Protein AF-A0AAN5D4G8-F1 (afdb_monomer_lite)

Structure (mmCIF, N/CA/C/O backbone):
data_AF-A0AAN5D4G8-F1
#
_entry.id   AF-A0AAN5D4G8-F1
#
loop_
_atom_site.group_PDB
_atom_site.id
_atom_site.type_symbol
_atom_site.label_atom_id
_atom_site.label_alt_id
_atom_site.label_comp_id
_atom_site.label_asym_id
_atom_site.label_entity_id
_atom_site.label_seq_id
_atom_site.pdbx_PDB_ins_code
_atom_site.Cartn_x
_atom_site.Cartn_y
_atom_site.Cartn_z
_atom_site.occupancy
_atom_site.B_iso_or_equiv
_atom_site.auth_seq_id
_atom_site.auth_comp_id
_atom_site.auth_asym_id
_atom_site.auth_atom_id
_atom_site.pdbx_PDB_model_num
ATOM 1 N N . TYR A 1 1 ? 3.614 -22.640 32.506 1.00 45.59 1 TYR A N 1
ATOM 2 C CA . TYR A 1 1 ? 3.043 -21.559 31.675 1.00 45.59 1 TYR A CA 1
ATOM 3 C C . TYR A 1 1 ? 1.514 -21.483 31.727 1.00 45.59 1 TYR A C 1
ATOM 5 O O . TYR A 1 1 ? 1.016 -20.410 32.024 1.00 45.59 1 TYR A O 1
ATOM 13 N N . ALA A 1 2 ? 0.756 -22.580 31.575 1.00 40.00 2 ALA A N 1
ATOM 14 C CA . ALA A 1 2 ? -0.716 -22.554 31.700 1.00 40.00 2 ALA A CA 1
ATOM 15 C C . ALA A 1 2 ? -1.260 -22.271 33.127 1.00 40.00 2 ALA A C 1
ATOM 17 O O . ALA A 1 2 ? -2.366 -21.765 33.279 1.00 40.00 2 ALA A O 1
ATOM 18 N N . PHE A 1 3 ? -0.482 -22.550 34.181 1.00 43.81 3 PHE A N 1
ATOM 19 C CA . PHE A 1 3 ? -0.886 -22.282 35.572 1.00 43.81 3 PHE A CA 1
ATOM 20 C C . PHE A 1 3 ? -0.886 -20.788 35.949 1.00 43.81 3 PHE A C 1
ATOM 22 O O . PHE A 1 3 ? -1.717 -20.376 36.753 1.00 43.81 3 PHE A O 1
ATOM 29 N N . GLN A 1 4 ? -0.004 -19.976 35.351 1.00 45.66 4 GLN A N 1
ATOM 30 C CA . GLN A 1 4 ? 0.135 -18.552 35.685 1.00 45.66 4 GLN A CA 1
ATOM 31 C C . GLN A 1 4 ? -1.021 -17.721 35.106 1.00 45.66 4 GLN A C 1
ATOM 33 O O . GLN A 1 4 ? -1.654 -16.971 35.838 1.00 45.66 4 GLN A O 1
ATOM 38 N N . GLN A 1 5 ? -1.386 -17.955 33.836 1.00 41.50 5 GLN A N 1
ATOM 39 C CA . GLN A 1 5 ? -2.569 -17.333 33.224 1.00 41.50 5 GLN A CA 1
ATOM 40 C C . GLN A 1 5 ? -3.838 -17.626 34.030 1.00 41.50 5 GLN A C 1
ATOM 42 O O . GLN A 1 5 ? -4.635 -16.733 34.291 1.00 41.50 5 GLN A O 1
ATOM 47 N N . ASN A 1 6 ? -4.006 -18.868 34.490 1.00 46.28 6 ASN A N 1
ATOM 48 C CA . ASN A 1 6 ? -5.177 -19.258 35.270 1.00 46.28 6 ASN A CA 1
ATOM 49 C C . ASN A 1 6 ? -5.207 -18.600 36.664 1.00 46.28 6 ASN A C 1
ATOM 51 O O . ASN A 1 6 ? -6.284 -18.376 37.214 1.00 46.28 6 ASN A O 1
ATOM 55 N N . ALA A 1 7 ? -4.044 -18.269 37.235 1.00 51.91 7 ALA A N 1
ATOM 56 C CA . ALA A 1 7 ? -3.940 -17.495 38.469 1.00 51.91 7 ALA A CA 1
ATOM 57 C C . ALA A 1 7 ? -4.276 -16.014 38.243 1.00 51.91 7 ALA A C 1
ATOM 59 O O . ALA A 1 7 ? -4.963 -15.433 39.077 1.00 51.91 7 ALA A O 1
ATOM 60 N N . ASP A 1 8 ? -3.883 -15.430 37.110 1.00 49.22 8 ASP A N 1
ATOM 61 C CA . ASP A 1 8 ? -4.208 -14.043 36.753 1.00 49.22 8 ASP A CA 1
ATOM 62 C C . ASP A 1 8 ? -5.698 -13.865 36.421 1.00 49.22 8 ASP A C 1
ATOM 64 O O . ASP A 1 8 ? -6.323 -12.914 36.893 1.00 49.22 8 ASP A O 1
ATOM 68 N N . PHE A 1 9 ? -6.311 -14.824 35.716 1.00 51.25 9 PHE A N 1
ATOM 69 C CA . PHE A 1 9 ? -7.761 -14.848 35.485 1.00 51.25 9 PHE A CA 1
ATOM 70 C C . PHE A 1 9 ? -8.549 -15.034 36.785 1.00 51.25 9 PHE A C 1
ATOM 72 O O . PHE A 1 9 ? -9.524 -14.323 37.025 1.00 51.25 9 PHE A O 1
ATOM 79 N N . LYS A 1 10 ? -8.109 -15.942 37.667 1.00 47.78 10 LYS A N 1
ATOM 80 C CA . LYS A 1 10 ? -8.717 -16.114 38.996 1.00 47.78 10 LYS A CA 1
ATOM 81 C C . LYS A 1 10 ? -8.512 -14.883 39.871 1.00 47.78 10 LYS A C 1
ATOM 83 O O . LYS A 1 10 ? -9.437 -14.488 40.567 1.00 47.78 10 LYS A O 1
ATOM 88 N N . ARG A 1 11 ? -7.346 -14.237 39.815 1.00 43.03 11 ARG A N 1
ATOM 89 C CA . ARG A 1 11 ? -7.082 -12.976 40.515 1.00 43.03 11 ARG A CA 1
ATOM 90 C C . ARG A 1 11 ? -8.062 -11.905 40.051 1.00 43.03 11 ARG A C 1
ATOM 92 O O . ARG A 1 11 ? -8.731 -11.339 40.900 1.00 43.03 11 ARG A O 1
ATOM 99 N N . LEU A 1 12 ? -8.243 -11.713 38.743 1.00 41.34 12 LEU A N 1
ATOM 100 C CA . LEU A 1 12 ? -9.241 -10.786 38.196 1.00 41.34 12 LEU A CA 1
ATOM 101 C C . LEU A 1 12 ? -10.670 -11.123 38.665 1.00 41.34 12 LEU A C 1
ATOM 103 O O . LEU A 1 12 ? -11.429 -10.224 39.019 1.00 41.34 12 LEU A O 1
ATOM 107 N N . ALA A 1 13 ? -11.011 -12.414 38.723 1.00 47.16 13 ALA A N 1
ATOM 108 C CA . ALA A 1 13 ? -12.320 -12.900 39.161 1.00 47.16 13 ALA A CA 1
ATOM 109 C C . ALA A 1 13 ? -12.569 -12.754 40.678 1.00 47.16 13 ALA A C 1
ATOM 111 O O . ALA A 1 13 ? -13.707 -12.539 41.084 1.00 47.16 13 ALA A O 1
ATOM 112 N N . TYR A 1 14 ? -11.534 -12.850 41.522 1.00 40.38 14 TYR A N 1
ATOM 113 C CA . TYR A 1 14 ? -11.656 -12.758 42.987 1.00 40.38 14 TYR A CA 1
ATOM 114 C C . TYR A 1 14 ? -11.409 -11.347 43.538 1.00 40.38 14 TYR A C 1
ATOM 116 O O . TYR A 1 14 ? -12.033 -10.947 44.524 1.00 40.38 14 TYR A O 1
ATOM 124 N N . THR A 1 15 ? -10.493 -10.578 42.943 1.00 43.06 15 THR A N 1
ATOM 125 C CA . THR A 1 15 ? -10.160 -9.224 43.414 1.00 43.06 15 THR A CA 1
ATOM 126 C C . THR A 1 15 ? -10.997 -8.149 42.740 1.00 43.06 15 THR A C 1
ATOM 128 O O . THR A 1 15 ? -11.109 -7.059 43.299 1.00 43.06 15 THR A O 1
ATOM 131 N N . GLY A 1 16 ? -11.589 -8.449 41.578 1.00 45.91 16 GLY A N 1
ATOM 132 C CA . GLY A 1 16 ? -12.106 -7.434 40.668 1.00 45.91 16 GLY A CA 1
ATOM 133 C C . GLY A 1 16 ? -10.985 -6.515 40.153 1.00 45.91 16 GLY A C 1
ATOM 134 O O . GLY A 1 16 ? -9.827 -6.636 40.578 1.00 45.91 16 GLY A O 1
ATOM 135 N N . PRO A 1 17 ? -11.299 -5.579 39.242 1.00 47.88 17 PRO A N 1
ATOM 136 C CA . PRO A 1 17 ? -10.457 -4.407 39.031 1.00 47.88 17 PRO A CA 1
ATOM 137 C C . PRO A 1 17 ? -10.262 -3.692 40.378 1.00 47.88 17 PRO A C 1
ATOM 139 O O . PRO A 1 17 ? -11.166 -3.682 41.211 1.00 47.88 17 PRO A O 1
ATOM 142 N N . THR A 1 18 ? -9.079 -3.122 40.608 1.00 48.34 18 THR A N 1
ATOM 143 C CA . THR A 1 18 ? -8.578 -2.558 41.884 1.00 48.34 18 THR A CA 1
ATOM 144 C C . THR A 1 18 ? -9.417 -1.435 42.511 1.00 48.34 18 THR A C 1
ATOM 146 O O . THR A 1 18 ? -9.016 -0.868 43.520 1.00 48.34 18 THR A O 1
ATOM 149 N N . ASP A 1 19 ? -10.594 -1.146 41.967 1.00 52.78 19 ASP A N 1
ATOM 150 C CA . ASP A 1 19 ? -11.463 -0.041 42.339 1.00 52.78 19 ASP A CA 1
ATOM 151 C C . ASP A 1 19 ? -12.906 -0.543 42.521 1.00 52.78 19 ASP A C 1
ATOM 153 O O . ASP A 1 19 ? -13.824 -0.207 41.775 1.00 52.78 19 ASP A O 1
ATOM 157 N N . LYS A 1 20 ? -13.106 -1.413 43.521 1.00 47.34 20 LYS A N 1
ATOM 158 C CA . LYS A 1 20 ? -14.356 -2.162 43.786 1.00 47.34 20 LYS A CA 1
ATOM 159 C C . LYS A 1 20 ? -15.646 -1.324 43.873 1.00 47.34 20 LYS A C 1
ATOM 161 O O . LYS A 1 20 ? -16.721 -1.907 43.831 1.00 47.34 20 LYS A O 1
ATOM 166 N N . ASN A 1 21 ? -15.558 0.004 43.968 1.00 52.88 21 ASN A N 1
ATOM 167 C CA . ASN A 1 21 ? -16.710 0.902 44.113 1.00 52.88 21 ASN A CA 1
ATOM 168 C C . ASN A 1 21 ? -16.820 1.979 43.021 1.00 52.88 21 ASN A C 1
ATOM 170 O O . ASN A 1 21 ? -17.663 2.870 43.135 1.00 52.88 21 ASN A O 1
ATOM 174 N N . ARG A 1 22 ? -15.963 1.971 41.993 1.00 62.69 22 ARG A N 1
ATOM 175 C CA . ARG A 1 22 ? -15.859 3.101 41.060 1.00 62.69 22 ARG A CA 1
ATOM 176 C C . ARG A 1 22 ? -16.220 2.659 39.649 1.00 62.69 22 ARG A C 1
ATOM 178 O O . ARG A 1 22 ? -15.421 2.070 38.934 1.00 62.69 22 ARG A O 1
ATOM 185 N N . GLY A 1 23 ? -17.463 2.953 39.271 1.00 73.56 23 GLY A N 1
ATOM 186 C CA . GLY A 1 23 ? -17.953 2.775 37.908 1.00 73.56 23 GLY A CA 1
ATOM 187 C C . GLY A 1 23 ? -17.119 3.520 36.859 1.00 73.56 23 GLY A C 1
ATOM 188 O O . GLY A 1 23 ? -16.353 4.419 37.199 1.00 73.56 23 GLY A O 1
ATOM 189 N N . TYR A 1 24 ? -17.300 3.186 35.584 1.00 82.69 24 TYR A N 1
ATOM 190 C CA . TYR A 1 24 ? -16.482 3.708 34.485 1.00 82.69 24 TYR A CA 1
ATOM 191 C C . TYR A 1 24 ? -17.213 4.776 33.689 1.00 82.69 24 TYR A C 1
ATOM 193 O O . TYR A 1 24 ? -18.399 4.619 33.396 1.00 82.69 24 TYR A O 1
ATOM 201 N N . TRP A 1 25 ? -16.514 5.840 33.298 1.00 82.25 25 TRP A N 1
ATOM 202 C CA . TRP A 1 25 ? -17.093 6.834 32.398 1.00 82.25 25 TRP A CA 1
ATOM 203 C C . TRP A 1 25 ? -17.477 6.239 31.052 1.00 82.25 25 TRP A C 1
ATOM 205 O O . TRP A 1 25 ? -16.745 5.430 30.477 1.00 82.25 25 TRP A O 1
ATOM 215 N N . ILE A 1 26 ? -18.580 6.760 30.530 1.00 87.44 26 ILE A N 1
ATOM 216 C CA . ILE A 1 26 ? -19.020 6.580 29.153 1.00 87.44 26 ILE A CA 1
ATOM 217 C C . ILE A 1 26 ? -19.145 7.955 28.491 1.00 87.44 26 ILE A C 1
ATOM 219 O O . ILE A 1 26 ? -19.299 8.974 29.166 1.00 87.44 26 ILE A O 1
ATOM 223 N N . GLY A 1 27 ? -19.087 7.992 27.163 1.00 87.81 27 GLY A N 1
ATOM 224 C CA . GLY A 1 27 ? -19.127 9.235 26.387 1.00 87.81 27 GLY A CA 1
ATOM 225 C C . GLY A 1 27 ? -20.499 9.913 26.309 1.00 87.81 27 GLY A C 1
ATOM 226 O O . GLY A 1 27 ? -20.707 10.709 25.404 1.00 87.81 27 GLY A O 1
ATOM 227 N N . LEU A 1 28 ? -21.464 9.567 27.170 1.00 89.00 28 LEU A N 1
ATOM 228 C CA . LEU A 1 28 ? -22.809 10.144 27.116 1.00 89.00 28 LEU A CA 1
ATOM 229 C C . LEU A 1 28 ? -22.791 11.561 27.701 1.00 89.00 28 LEU A C 1
ATOM 231 O O . LEU A 1 28 ? -22.136 11.828 28.717 1.00 89.00 28 LEU A O 1
ATOM 235 N N . ARG A 1 29 ? -23.541 12.461 27.073 1.00 85.69 29 ARG A N 1
ATOM 236 C CA . ARG A 1 29 ? -23.728 13.864 27.450 1.00 85.69 29 ARG A CA 1
ATOM 237 C C . ARG A 1 29 ? -25.196 14.252 27.398 1.00 85.69 29 ARG A C 1
ATOM 239 O O . ARG A 1 29 ? -26.004 13.577 26.763 1.00 85.69 29 ARG A O 1
ATOM 246 N N . CYS A 1 30 ? -25.513 15.374 28.038 1.00 80.56 30 CYS A N 1
ATOM 247 C CA . CYS A 1 30 ? -26.809 16.029 27.947 1.00 80.56 30 CYS A CA 1
ATOM 248 C C . CYS A 1 30 ? -26.610 17.548 27.848 1.00 80.56 30 CYS A C 1
ATOM 250 O O . CYS A 1 30 ? -25.848 18.111 28.629 1.00 80.56 30 CYS A O 1
ATOM 252 N N . ASP A 1 31 ? -27.288 18.203 26.903 1.00 77.50 31 ASP A N 1
ATOM 253 C CA . ASP A 1 31 ? -27.268 19.669 26.715 1.00 77.50 31 ASP A CA 1
ATOM 254 C C . ASP A 1 31 ? -28.462 20.375 27.395 1.00 77.50 31 ASP A C 1
ATOM 256 O O . ASP A 1 31 ? -28.736 21.549 27.145 1.00 77.50 31 ASP A O 1
ATOM 260 N N . GLY A 1 32 ? -29.213 19.646 28.226 1.00 73.62 32 GLY A N 1
ATOM 261 C CA . GLY A 1 32 ? -30.459 20.098 28.848 1.00 73.62 32 GLY A CA 1
ATOM 262 C C . GLY A 1 32 ? -31.707 19.909 27.978 1.00 73.62 32 GLY A C 1
ATOM 263 O O . GLY A 1 32 ? -32.818 20.057 28.484 1.00 73.62 32 GLY A O 1
ATOM 264 N N . LYS A 1 33 ? -31.558 19.552 26.696 1.00 75.94 33 LYS A N 1
ATOM 265 C CA . LYS A 1 33 ? -32.670 19.243 25.778 1.00 75.94 33 LYS A CA 1
ATOM 266 C C . LYS A 1 33 ? -32.640 17.802 25.287 1.00 75.94 33 LYS A C 1
ATOM 268 O O . LYS A 1 33 ? -33.701 17.223 25.061 1.00 75.94 33 LYS A O 1
ATOM 273 N N . LYS A 1 34 ? -31.453 17.231 25.094 1.00 80.94 34 LYS A N 1
ATOM 274 C CA . LYS A 1 34 ? -31.271 15.875 24.577 1.00 80.94 34 LYS A CA 1
ATOM 275 C C . LYS A 1 34 ? -30.006 15.215 25.105 1.00 80.94 34 LYS A C 1
ATOM 277 O O . LYS A 1 34 ? -29.013 15.872 25.417 1.00 80.94 34 LYS A O 1
ATOM 282 N N . PHE A 1 35 ? -30.043 13.889 25.086 1.00 85.25 35 PHE A N 1
ATOM 283 C CA . PHE A 1 35 ? -28.858 13.059 25.205 1.00 85.25 35 PHE A CA 1
ATOM 284 C C . PHE A 1 35 ? -28.109 12.978 23.881 1.00 85.25 35 PHE A C 1
ATOM 286 O O . PHE A 1 35 ? -28.723 12.930 22.814 1.00 85.25 35 PHE A O 1
ATOM 293 N N . TYR A 1 36 ? -26.784 12.930 23.956 1.00 87.81 36 TYR A N 1
ATOM 294 C CA . TYR A 1 36 ? -25.924 12.663 22.809 1.00 87.81 36 TYR A CA 1
ATOM 295 C C . TYR A 1 36 ? -24.633 11.979 23.254 1.00 87.81 36 TYR A C 1
ATOM 297 O O . TYR A 1 36 ? -24.161 12.193 24.370 1.00 87.81 36 TYR A O 1
ATOM 305 N N . TRP A 1 37 ? -24.066 11.150 22.384 1.00 87.19 37 TRP A N 1
ATOM 306 C CA . TRP A 1 37 ? -22.729 10.603 22.577 1.00 87.19 37 TRP A CA 1
ATOM 307 C C . TRP A 1 37 ? -21.672 11.590 22.071 1.00 87.19 37 TRP A C 1
ATOM 309 O O . TRP A 1 37 ? -21.865 12.229 21.036 1.00 87.19 37 TRP A O 1
ATOM 319 N N . ASP A 1 38 ? -20.540 11.692 22.770 1.00 83.62 38 ASP A N 1
ATOM 320 C CA . ASP A 1 38 ? -19.380 12.503 22.362 1.00 83.62 38 ASP A CA 1
ATOM 321 C C . ASP A 1 38 ? -18.845 12.110 20.969 1.00 83.62 38 ASP A C 1
ATOM 323 O O . ASP A 1 38 ? -18.229 12.928 20.290 1.00 83.62 38 ASP A O 1
ATOM 327 N N . ASP A 1 39 ? -19.083 10.871 20.522 1.00 76.88 39 ASP A N 1
ATOM 328 C CA . ASP A 1 39 ? -18.673 10.374 19.202 1.00 76.88 39 ASP A CA 1
ATOM 329 C C . ASP A 1 39 ? -19.685 10.676 18.077 1.00 76.88 39 ASP A C 1
ATOM 331 O O . ASP A 1 39 ? -19.440 10.339 16.916 1.00 76.88 39 ASP A O 1
ATOM 335 N N . GLY A 1 40 ? -20.815 11.307 18.409 1.00 82.69 40 GLY A N 1
ATOM 336 C CA . GLY A 1 40 ? -21.873 11.684 17.474 1.00 82.69 40 GLY A CA 1
ATOM 337 C C . GLY A 1 40 ? -22.808 10.548 17.051 1.00 82.69 40 GLY A C 1
ATOM 338 O O . GLY A 1 40 ? -23.682 10.783 16.215 1.00 82.69 40 GLY A O 1
ATOM 339 N N . THR A 1 41 ? -22.660 9.337 17.598 1.00 81.38 41 THR A N 1
ATOM 340 C CA . THR A 1 41 ? -23.607 8.242 17.338 1.00 81.38 41 THR A CA 1
ATOM 341 C C . THR A 1 41 ? -24.986 8.530 17.932 1.00 81.38 41 THR A C 1
ATOM 343 O O . THR A 1 41 ? -25.148 9.333 18.858 1.00 81.38 41 THR A O 1
ATOM 346 N N . SER A 1 42 ? -26.011 7.895 17.364 1.00 84.12 42 SER A N 1
ATOM 347 C CA . SER A 1 42 ? -27.390 8.052 17.808 1.00 84.12 42 SER A CA 1
ATOM 348 C C . SER A 1 42 ? -27.617 7.375 19.169 1.00 84.12 42 SER A C 1
ATOM 350 O O . SER A 1 42 ? -27.035 6.337 19.493 1.00 84.12 42 SER A O 1
ATOM 352 N N . VAL A 1 43 ? -28.419 8.015 20.026 1.00 85.38 43 VAL A N 1
ATOM 353 C CA . VAL A 1 43 ? -28.761 7.486 21.355 1.00 85.38 43 VAL A CA 1
ATOM 354 C C . VAL A 1 43 ? -29.983 6.580 21.222 1.00 85.38 43 VAL A C 1
ATOM 356 O O . VAL A 1 43 ? -31.116 7.004 21.439 1.00 85.38 43 VAL A O 1
ATOM 359 N N . ASP A 1 44 ? -29.733 5.326 20.855 1.00 88.81 44 ASP A N 1
ATOM 360 C CA . ASP A 1 44 ? -30.786 4.356 20.491 1.00 88.81 44 ASP A CA 1
ATOM 361 C C . ASP A 1 44 ? -31.090 3.377 21.631 1.00 88.81 44 ASP A C 1
ATOM 363 O O . ASP A 1 44 ? -32.054 2.612 21.598 1.00 88.81 44 ASP A O 1
ATOM 367 N N . TYR A 1 45 ? -30.232 3.392 22.648 1.00 87.00 45 TYR A N 1
ATOM 368 C CA . TYR A 1 45 ? -30.301 2.553 23.828 1.00 87.00 45 TYR A CA 1
ATOM 369 C C . TYR A 1 45 ? -29.909 3.366 25.056 1.00 87.00 45 TYR A C 1
ATOM 371 O O . TYR A 1 45 ? -28.946 4.134 25.034 1.00 87.00 45 TYR A O 1
ATOM 379 N N . THR A 1 46 ? -30.637 3.156 26.150 1.00 86.38 46 THR A N 1
ATOM 380 C CA . THR A 1 46 ? -30.367 3.790 27.441 1.00 86.38 46 THR A CA 1
ATOM 381 C C . THR A 1 46 ? -30.527 2.786 28.570 1.00 86.38 46 THR A C 1
ATOM 383 O O . THR A 1 46 ? -31.481 2.010 28.563 1.00 86.38 46 THR A O 1
ATOM 386 N N . ASN A 1 47 ? -29.643 2.832 29.570 1.00 89.50 47 ASN A N 1
ATOM 387 C CA . ASN A 1 47 ? -29.695 1.935 30.731 1.00 89.50 47 ASN A CA 1
ATOM 388 C C . ASN A 1 47 ? -29.584 2.687 32.067 1.00 89.50 47 ASN A C 1
ATOM 390 O O . ASN A 1 47 ? -28.816 2.296 32.946 1.00 89.50 47 ASN A O 1
ATOM 394 N N . PHE A 1 48 ? -30.317 3.792 32.213 1.00 88.81 48 PHE A N 1
ATOM 395 C CA . PHE A 1 48 ? -30.298 4.608 33.429 1.00 88.81 48 PHE A CA 1
ATOM 396 C C . PHE A 1 48 ? -30.749 3.822 34.667 1.00 88.81 48 PHE A C 1
ATOM 398 O O . PHE A 1 48 ? -31.668 3.004 34.599 1.00 88.81 48 PHE A O 1
ATOM 405 N N . ALA A 1 49 ? -30.090 4.076 35.800 1.00 85.12 49 ALA A N 1
ATOM 406 C CA . ALA A 1 49 ? -30.486 3.532 37.099 1.00 85.12 49 ALA A CA 1
ATOM 407 C C . ALA A 1 49 ? -31.783 4.166 37.619 1.00 85.12 49 ALA A C 1
ATOM 409 O O . ALA A 1 49 ? -32.583 3.505 38.272 1.00 85.12 49 ALA A O 1
ATOM 410 N N . ASP A 1 50 ? -31.983 5.446 37.305 1.00 78.44 50 ASP A N 1
ATOM 411 C CA . ASP A 1 50 ? -33.146 6.233 37.689 1.00 78.44 50 ASP A CA 1
ATOM 412 C C . ASP A 1 50 ? -33.602 7.062 36.484 1.00 78.44 50 ASP A C 1
ATOM 414 O O . ASP A 1 50 ? -32.834 7.837 35.909 1.00 78.44 50 ASP A O 1
ATOM 418 N N . LEU A 1 51 ? -34.863 6.889 36.094 1.00 65.06 51 LEU A N 1
ATOM 419 C CA . LEU A 1 51 ? -35.467 7.579 34.955 1.00 65.06 51 LEU A CA 1
ATOM 420 C C . LEU A 1 51 ? -35.672 9.080 35.215 1.00 65.06 51 LEU A C 1
ATOM 422 O O . LEU A 1 51 ? -35.856 9.842 34.268 1.00 65.06 51 LEU A O 1
ATOM 426 N N . THR A 1 52 ? -35.609 9.526 36.473 1.00 65.94 52 THR A N 1
ATOM 427 C CA . THR A 1 52 ? -35.711 10.946 36.844 1.00 65.94 52 THR A CA 1
ATOM 428 C C . THR A 1 52 ? -34.406 11.714 36.612 1.00 65.94 52 THR A C 1
ATOM 430 O O . THR A 1 52 ? -34.437 12.932 36.446 1.00 65.94 52 THR A O 1
ATOM 433 N N . MET A 1 53 ? -33.267 11.017 36.473 1.00 60.75 53 MET A N 1
ATOM 434 C CA . MET A 1 53 ? -31.972 11.611 36.096 1.00 60.75 53 MET A CA 1
ATOM 435 C C . MET A 1 53 ? -31.917 12.053 34.622 1.00 60.75 53 MET A C 1
ATOM 437 O O . MET A 1 53 ? -30.895 12.573 34.174 1.00 60.75 53 MET A O 1
ATOM 441 N N . ALA A 1 54 ? -33.002 11.856 33.863 1.00 56.12 54 ALA A N 1
ATOM 442 C CA . ALA A 1 54 ? -33.059 12.154 32.442 1.00 56.12 54 ALA A CA 1
ATOM 443 C C . ALA A 1 54 ? -32.935 13.663 32.120 1.00 56.12 54 ALA A C 1
ATOM 445 O O . ALA A 1 54 ? -32.529 14.025 31.019 1.00 56.12 54 ALA A O 1
ATOM 446 N N . PHE A 1 55 ? -33.274 14.555 33.057 1.00 58.19 55 PHE A N 1
ATOM 447 C CA . PHE A 1 55 ? -33.392 15.988 32.774 1.00 58.19 55 PHE A CA 1
ATOM 448 C C . PHE A 1 55 ? -33.228 16.843 34.033 1.00 58.19 55 PHE A C 1
ATOM 450 O O . PHE A 1 55 ? -34.214 17.336 34.576 1.00 58.19 55 PHE A O 1
ATOM 457 N N . ASN A 1 56 ? -31.996 17.078 34.492 1.00 55.91 56 ASN A N 1
ATOM 458 C CA . ASN A 1 56 ? -31.760 18.187 35.418 1.00 55.91 56 ASN A CA 1
ATOM 459 C C . ASN A 1 56 ? -30.895 19.247 34.733 1.00 55.91 56 ASN A C 1
ATOM 461 O O . ASN A 1 56 ? -29.689 19.080 34.578 1.00 55.91 56 ASN A O 1
ATOM 465 N N . SER A 1 57 ? -31.544 20.315 34.262 1.00 54.09 57 SER A N 1
ATOM 466 C CA . SER A 1 57 ? -30.907 21.460 33.609 1.00 54.09 57 SER A CA 1
ATOM 467 C C . SER A 1 57 ? -30.333 22.437 34.643 1.00 54.09 57 SER A C 1
ATOM 469 O O . SER A 1 57 ? -30.692 23.618 34.654 1.00 54.09 57 SER A O 1
ATOM 471 N N . SER A 1 58 ? -29.482 21.974 35.557 1.00 55.97 58 SER A N 1
ATOM 472 C CA . SER A 1 58 ? -28.658 22.919 36.313 1.00 55.97 58 SER A CA 1
ATOM 473 C C . SER A 1 58 ? -27.437 23.291 35.473 1.00 55.97 58 SER A C 1
ATOM 475 O O . SER A 1 58 ? -27.014 22.554 34.586 1.00 55.97 58 SER A O 1
ATOM 477 N N . THR A 1 59 ? -26.892 24.476 35.717 1.00 56.91 59 THR A N 1
ATOM 478 C CA . THR A 1 59 ? -25.728 25.095 35.054 1.00 56.91 59 THR A CA 1
ATOM 479 C C . THR A 1 59 ? -24.413 24.320 35.228 1.00 56.91 59 THR A C 1
ATOM 481 O O . THR A 1 59 ? -23.332 24.881 35.070 1.00 56.91 59 THR A O 1
ATOM 484 N N . GLU A 1 60 ? -24.489 23.056 35.622 1.00 65.81 60 GLU A N 1
ATOM 485 C CA . GLU A 1 60 ? -23.372 22.231 36.038 1.00 65.81 60 GLU A CA 1
ATOM 486 C C . GLU A 1 60 ? -23.122 21.132 35.005 1.00 65.81 60 GLU A C 1
ATOM 488 O O . GLU A 1 60 ? -24.042 20.497 34.491 1.00 65.81 60 GLU A O 1
ATOM 493 N N . GLU A 1 61 ? -21.849 20.900 34.687 1.00 76.12 61 GLU A N 1
ATOM 494 C CA . GLU A 1 61 ? -21.464 19.864 33.737 1.00 76.12 61 GLU A CA 1
ATOM 495 C C . GLU A 1 61 ? -21.603 18.486 34.399 1.00 76.12 61 GLU A C 1
ATOM 497 O O . GLU A 1 61 ? -20.767 18.075 35.206 1.00 76.12 61 GLU A O 1
ATOM 502 N N . PHE A 1 62 ? -22.671 17.761 34.068 1.00 78.44 62 PHE A N 1
ATOM 503 C CA . PHE A 1 62 ? -22.818 16.362 34.458 1.00 78.44 62 PHE A CA 1
ATOM 504 C C . PHE A 1 62 ? -22.079 15.442 33.496 1.00 78.44 62 PHE A C 1
ATOM 506 O O . PHE A 1 62 ? -22.022 15.653 32.282 1.00 78.44 62 PHE A O 1
ATOM 513 N N . ARG A 1 63 ? -21.562 14.349 34.043 1.00 82.12 63 ARG A N 1
ATOM 514 C CA . ARG A 1 63 ? -20.995 13.251 33.269 1.00 82.12 63 ARG A CA 1
ATOM 515 C C . ARG A 1 63 ? -21.633 11.927 33.689 1.00 82.12 63 ARG A C 1
ATOM 517 O O . ARG A 1 63 ? -22.125 11.789 34.810 1.00 82.12 63 ARG A O 1
ATOM 524 N N . PHE A 1 64 ? -21.635 10.966 32.768 1.00 86.75 64 PHE A N 1
ATOM 525 C CA . PHE A 1 64 ? -22.368 9.706 32.882 1.00 86.75 64 PHE A CA 1
ATOM 526 C C . PHE A 1 64 ? -21.409 8.534 33.003 1.00 86.75 64 PHE A C 1
ATOM 528 O O . PHE A 1 64 ? -20.472 8.422 32.213 1.00 86.75 64 PHE A O 1
ATOM 535 N N . TYR A 1 65 ? -21.652 7.646 33.960 1.00 85.38 65 TYR A N 1
ATOM 536 C CA . TYR A 1 65 ? -20.827 6.463 34.191 1.00 85.38 65 TYR A CA 1
ATOM 537 C C . TYR A 1 65 ? -21.675 5.203 34.356 1.00 85.38 65 TYR A C 1
ATOM 539 O O . TYR A 1 65 ? -22.819 5.262 34.802 1.00 85.38 65 TYR A O 1
ATOM 547 N N . VAL A 1 66 ? -21.080 4.056 34.044 1.00 87.69 66 VAL A N 1
ATOM 548 C CA . VAL A 1 66 ? -21.632 2.724 34.313 1.00 87.69 66 VAL A CA 1
ATOM 549 C C . VAL A 1 66 ? -21.174 2.283 35.693 1.00 87.69 66 VAL A C 1
ATOM 551 O O . VAL A 1 66 ? -19.972 2.184 35.931 1.00 87.69 66 VAL A O 1
ATOM 554 N N . ASN A 1 67 ? -22.101 2.014 36.606 1.00 83.50 67 ASN A N 1
ATOM 555 C CA . ASN A 1 67 ? -21.775 1.463 37.919 1.00 83.50 67 ASN A CA 1
ATOM 556 C C . ASN A 1 67 ? -21.336 -0.005 37.783 1.00 83.50 67 ASN A C 1
ATOM 558 O O . ASN A 1 67 ? -21.964 -0.797 37.084 1.00 83.50 67 ASN A O 1
ATOM 562 N N . SER A 1 68 ? -20.230 -0.367 38.435 1.00 76.69 68 SER A N 1
ATOM 563 C CA . SER A 1 68 ? -19.641 -1.708 38.358 1.00 76.69 68 SER A CA 1
ATOM 564 C C . SER A 1 68 ? -20.495 -2.798 39.015 1.00 76.69 68 SER A C 1
ATOM 566 O O . SER A 1 68 ? -20.274 -3.974 38.744 1.00 76.69 68 SER A O 1
ATOM 568 N N . THR A 1 69 ? -21.442 -2.427 39.880 1.00 81.88 69 THR A N 1
ATOM 569 C CA . THR A 1 69 ? -22.245 -3.367 40.679 1.00 81.88 69 THR A CA 1
ATOM 570 C C . THR A 1 69 ? -23.517 -3.818 39.963 1.00 81.88 69 THR A C 1
ATOM 572 O O . THR A 1 69 ? -23.875 -4.989 40.045 1.00 81.88 69 THR A O 1
ATOM 575 N N . ASP A 1 70 ? -24.202 -2.918 39.255 1.00 84.06 70 ASP A N 1
ATOM 576 C CA . ASP A 1 70 ? -25.494 -3.188 38.601 1.00 84.06 70 ASP A CA 1
ATOM 577 C C . ASP A 1 70 ? -25.494 -2.911 37.087 1.00 84.06 70 ASP A C 1
ATOM 579 O O . ASP A 1 70 ? -26.509 -3.111 36.415 1.00 84.06 70 ASP A O 1
ATOM 583 N N . ALA A 1 71 ? -24.360 -2.454 36.543 1.00 84.00 71 ALA A N 1
ATOM 584 C CA . ALA A 1 71 ? -24.189 -2.044 35.151 1.00 84.00 71 ALA A CA 1
ATOM 585 C C . ALA A 1 71 ? -25.163 -0.940 34.684 1.00 84.00 71 ALA A C 1
ATOM 587 O O . ALA A 1 71 ? -25.331 -0.729 33.476 1.00 84.00 71 ALA A O 1
ATOM 588 N N . LYS A 1 72 ? -25.799 -0.215 35.614 1.00 88.94 72 LYS A N 1
ATOM 589 C CA . LYS A 1 72 ? -26.706 0.897 35.316 1.00 88.94 72 LYS A CA 1
ATOM 590 C C . LYS A 1 72 ? -25.950 2.208 35.154 1.00 88.94 72 LYS A C 1
ATOM 592 O O . LYS A 1 72 ? -24.833 2.381 35.646 1.00 88.94 72 LYS A O 1
ATOM 597 N N . TRP A 1 73 ? -26.558 3.130 34.415 1.00 89.12 73 TRP A N 1
ATOM 598 C CA . TRP A 1 73 ? -25.987 4.441 34.131 1.00 89.12 73 TRP A CA 1
ATOM 599 C C . TRP A 1 73 ? -26.427 5.445 35.189 1.00 89.12 73 TRP A C 1
ATOM 601 O O . TRP A 1 73 ? -27.622 5.608 35.445 1.00 89.12 73 TRP A O 1
ATOM 611 N N . TYR A 1 74 ? -25.451 6.132 35.765 1.00 85.31 74 TYR A N 1
ATOM 612 C CA . TYR A 1 74 ? -25.624 7.157 36.787 1.00 85.31 74 TYR A CA 1
ATOM 613 C C . TYR A 1 74 ? -24.967 8.461 36.336 1.00 85.31 74 TYR A C 1
ATOM 615 O O . TYR A 1 74 ? -24.040 8.449 35.520 1.00 85.31 74 TYR A O 1
ATOM 623 N N . THR A 1 75 ? -25.409 9.582 36.902 1.00 82.50 75 THR A N 1
ATOM 624 C CA . THR A 1 75 ? -24.809 10.902 36.682 1.00 82.50 75 THR A CA 1
ATOM 625 C C . THR A 1 75 ? -24.015 11.365 37.894 1.00 82.50 75 THR A C 1
ATOM 627 O O . THR A 1 75 ? -24.275 10.972 39.033 1.00 82.50 75 THR A O 1
ATOM 630 N N . GLN A 1 76 ? -23.014 12.205 37.652 1.00 79.00 76 GLN A N 1
ATOM 631 C CA . GLN A 1 76 ? -22.321 12.943 38.703 1.00 79.00 76 GLN A CA 1
ATOM 632 C C . GLN A 1 76 ? -21.804 14.276 38.158 1.00 79.00 76 GLN A C 1
ATOM 634 O O . GLN A 1 76 ? -21.510 14.390 36.966 1.00 79.00 76 GLN A O 1
ATOM 639 N N . LEU A 1 77 ? -21.683 15.270 39.039 1.00 78.50 77 LEU A N 1
ATOM 640 C CA . LEU A 1 77 ? -21.022 16.536 38.736 1.00 78.50 77 LEU A CA 1
ATOM 641 C C . LEU A 1 77 ? -19.573 16.292 38.307 1.00 78.50 77 LEU A C 1
ATOM 643 O O . LEU A 1 77 ? -18.842 15.570 38.989 1.00 78.50 77 LEU A O 1
ATOM 647 N N . ALA A 1 78 ? -19.145 16.930 37.217 1.00 75.00 78 ALA A N 1
ATOM 648 C CA . ALA A 1 78 ? -17.769 16.853 36.730 1.00 75.00 78 ALA A CA 1
ATOM 649 C C . ALA A 1 78 ? -16.752 17.324 37.783 1.00 75.00 78 ALA A C 1
ATOM 651 O O . ALA A 1 78 ? -15.646 16.802 37.840 1.00 75.00 78 ALA A O 1
ATOM 652 N N . SER A 1 79 ? -17.130 18.270 38.648 1.00 74.69 79 SER A N 1
ATOM 653 C CA . SER A 1 79 ? -16.291 18.784 39.739 1.00 74.69 79 SER A CA 1
ATOM 654 C C . SER A 1 79 ? -16.117 17.806 40.903 1.00 74.69 79 SER A C 1
ATOM 656 O O . SER A 1 79 ? -15.111 17.860 41.603 1.00 74.69 79 SER A O 1
ATOM 658 N N . ALA A 1 80 ? -17.059 16.880 41.102 1.00 69.44 80 ALA A N 1
ATOM 659 C CA . ALA A 1 80 ? -16.964 15.828 42.115 1.00 69.44 80 ALA A CA 1
ATOM 660 C C . ALA A 1 80 ? -16.120 14.633 41.630 1.00 69.44 80 ALA A C 1
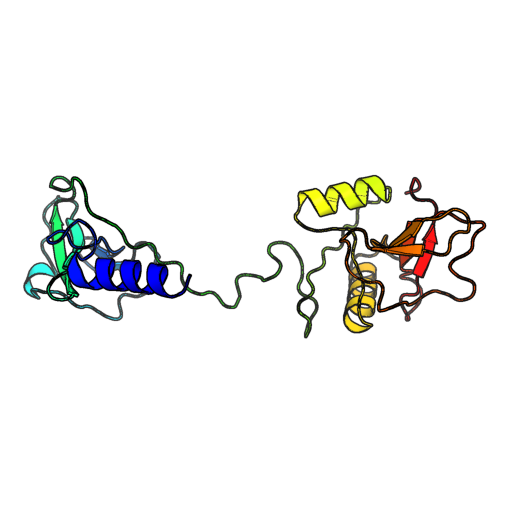ATOM 662 O O . ALA A 1 80 ? -16.189 13.540 42.200 1.00 69.44 80 ALA A O 1
ATOM 663 N N . TRP A 1 81 ? -15.361 14.825 40.546 1.00 66.38 81 TRP A N 1
ATOM 664 C CA . TRP A 1 81 ? -14.664 13.769 39.845 1.00 66.38 81 TRP A CA 1
ATOM 665 C C . TRP A 1 81 ? -13.154 13.814 40.057 1.00 66.38 81 TRP A C 1
ATOM 667 O O . TRP A 1 81 ? -12.437 14.597 39.441 1.00 66.38 81 TRP A O 1
ATOM 677 N N . THR A 1 82 ? -12.664 12.903 40.888 1.00 56.75 82 THR A N 1
ATOM 678 C CA . THR A 1 82 ? -11.245 12.571 40.997 1.00 56.75 82 THR A CA 1
ATOM 679 C C . THR A 1 82 ? -11.147 11.044 41.019 1.00 56.75 82 THR A C 1
ATOM 681 O O . THR A 1 82 ? -11.696 10.414 41.920 1.00 56.75 82 THR A O 1
ATOM 684 N N . ASP A 1 83 ? -10.501 10.451 40.011 1.00 57.91 83 ASP A N 1
ATOM 685 C CA . ASP A 1 83 ? -10.110 9.029 39.948 1.00 57.91 83 ASP A CA 1
ATOM 686 C C . ASP A 1 83 ? -11.213 7.996 39.622 1.00 57.91 83 ASP A C 1
ATOM 688 O O . ASP A 1 83 ? -11.560 7.150 40.452 1.00 57.91 83 ASP A O 1
ATOM 692 N N . ARG A 1 84 ? -11.720 7.982 38.378 1.00 65.31 84 ARG A N 1
ATOM 693 C CA . ARG A 1 84 ? -12.424 6.802 37.829 1.00 65.31 84 ARG A CA 1
ATOM 694 C C . ARG A 1 84 ? -11.794 6.310 36.529 1.00 65.31 84 ARG A C 1
ATOM 696 O O . ARG A 1 84 ? -11.261 7.096 35.748 1.00 65.31 84 ARG A O 1
ATOM 703 N N . GLY A 1 85 ? -11.914 5.009 36.270 1.00 63.22 85 GLY A N 1
ATOM 704 C CA . GLY A 1 85 ? -11.599 4.448 34.957 1.00 63.22 85 GLY A CA 1
ATOM 705 C C . GLY A 1 85 ? -12.570 4.952 33.881 1.00 63.22 85 GLY A C 1
ATOM 706 O O . GLY A 1 85 ? -13.697 5.352 34.174 1.00 63.22 85 GLY A O 1
ATOM 707 N N . TYR A 1 86 ? -12.142 4.937 32.624 1.00 69.62 86 TYR A N 1
ATOM 708 C CA . TYR A 1 86 ? -12.936 5.386 31.479 1.00 69.62 86 TYR A CA 1
ATOM 709 C C . TYR A 1 86 ? -12.943 4.323 30.381 1.00 69.62 86 TYR A C 1
ATOM 711 O O . TYR A 1 86 ? -11.992 3.552 30.251 1.00 69.62 86 TYR A O 1
ATOM 719 N N . VAL A 1 87 ? -14.025 4.278 29.601 1.00 70.62 87 VAL A N 1
ATOM 720 C CA . VAL A 1 87 ? -14.151 3.389 28.441 1.00 70.62 87 VAL A CA 1
ATOM 721 C C . VAL A 1 87 ? -13.980 4.207 27.168 1.00 70.62 87 VAL A C 1
ATOM 723 O O . VAL A 1 87 ? -14.778 5.097 26.880 1.00 70.62 87 VAL A O 1
ATOM 726 N N . CYS A 1 88 ? -12.950 3.885 26.389 1.00 60.97 88 CYS A N 1
ATOM 727 C CA . CYS A 1 88 ? -12.795 4.401 25.034 1.00 60.97 88 CYS A CA 1
ATOM 728 C C . CYS A 1 88 ? -13.493 3.456 24.054 1.00 60.97 88 CYS A C 1
ATOM 730 O O . CYS A 1 88 ? -13.173 2.268 24.007 1.00 60.97 88 CYS A O 1
ATOM 732 N N . GLN A 1 89 ? -14.403 3.989 23.243 1.00 62.75 89 GLN A N 1
ATOM 733 C CA . GLN A 1 89 ? -15.016 3.271 22.131 1.00 62.75 89 GLN A CA 1
ATOM 734 C C . GLN A 1 89 ? -14.512 3.863 20.815 1.00 62.75 89 GLN A C 1
ATOM 736 O O . GLN A 1 89 ? -14.553 5.073 20.609 1.00 62.75 89 GLN A O 1
ATOM 741 N N . LYS A 1 90 ? -14.050 3.000 19.910 1.00 57.94 90 LYS A N 1
ATOM 742 C CA . LYS A 1 90 ? -13.848 3.333 18.499 1.00 57.94 90 LYS A CA 1
ATOM 743 C C . LYS A 1 90 ? -14.810 2.463 17.707 1.00 57.94 90 LYS A C 1
ATOM 745 O O . LYS A 1 90 ? -14.721 1.240 17.781 1.00 57.94 90 LYS A O 1
ATOM 750 N N . ASN A 1 91 ? -15.739 3.086 16.987 1.00 54.34 91 ASN A N 1
ATOM 751 C CA . ASN A 1 91 ? -16.685 2.345 16.160 1.00 54.34 91 ASN A CA 1
ATOM 752 C C . ASN A 1 91 ? -15.913 1.501 15.141 1.00 54.34 91 ASN A C 1
ATOM 754 O O . ASN A 1 91 ? -15.026 2.012 14.448 1.00 54.34 91 ASN A O 1
ATOM 758 N N . TYR A 1 92 ? -16.236 0.207 15.084 1.00 43.88 92 TYR A N 1
ATOM 759 C CA . TYR A 1 92 ? -15.715 -0.688 14.061 1.00 43.88 92 TYR A CA 1
ATOM 760 C C . TYR A 1 92 ? -16.181 -0.158 12.70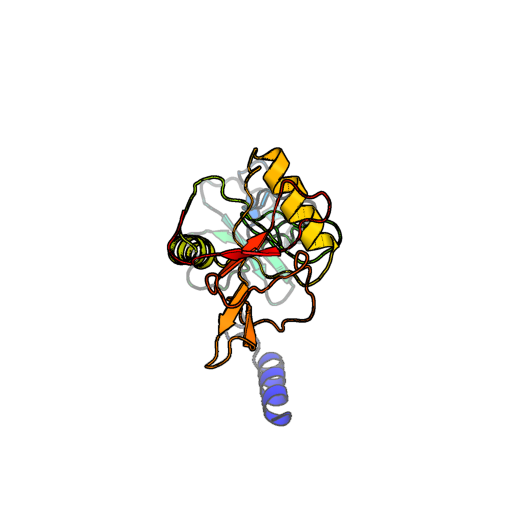6 1.00 43.88 92 TYR A C 1
ATOM 762 O O . TYR A 1 92 ? -17.371 -0.149 12.404 1.00 43.88 92 TYR A O 1
ATOM 770 N N . ARG A 1 93 ? -15.234 0.353 11.923 1.00 53.75 93 ARG A N 1
ATOM 771 C CA . ARG A 1 93 ? -15.442 0.790 10.547 1.00 53.75 93 ARG A CA 1
ATOM 772 C C . ARG A 1 93 ? -14.797 -0.275 9.658 1.00 53.75 93 ARG A C 1
ATOM 774 O O . ARG A 1 93 ? -13.572 -0.264 9.556 1.00 53.75 93 ARG A O 1
ATOM 781 N N . PRO A 1 94 ? -15.575 -1.186 9.041 1.00 53.81 94 PRO A N 1
ATOM 782 C CA . PRO A 1 94 ? -15.048 -2.156 8.075 1.00 53.81 94 PRO A CA 1
ATOM 783 C C . PRO A 1 94 ? -14.285 -1.471 6.929 1.00 53.81 94 PRO A C 1
ATOM 785 O O . PRO A 1 94 ? -13.338 -2.036 6.395 1.00 53.81 94 PRO A O 1
ATOM 788 N N . ASP A 1 95 ? -14.651 -0.219 6.638 1.00 49.44 95 ASP A N 1
ATOM 789 C CA . ASP A 1 95 ? -14.059 0.623 5.598 1.00 49.44 95 ASP A CA 1
ATOM 790 C C . ASP A 1 95 ? -12.890 1.496 6.094 1.00 49.44 95 ASP A C 1
ATOM 792 O O . ASP A 1 95 ? -12.359 2.303 5.331 1.00 49.44 95 ASP A O 1
ATOM 796 N N . TYR A 1 96 ? -12.451 1.370 7.359 1.00 52.50 96 TYR A N 1
ATOM 797 C CA . TYR A 1 96 ? -11.190 1.982 7.810 1.00 52.50 96 TYR A CA 1
ATOM 798 C C . TYR A 1 96 ? -10.013 1.124 7.338 1.00 52.50 96 TYR A C 1
ATOM 800 O O . TYR A 1 96 ? -9.397 0.379 8.093 1.00 52.50 96 TYR A O 1
ATOM 808 N N . SER A 1 97 ? -9.819 1.232 6.024 1.00 57.53 97 SER A N 1
ATOM 809 C CA . SER A 1 97 ? -8.648 0.991 5.196 1.00 57.53 97 SER A CA 1
ATOM 810 C C . SER A 1 97 ? -7.566 0.108 5.814 1.00 57.53 97 SER A C 1
ATOM 812 O O . SER A 1 97 ? -6.727 0.570 6.581 1.00 57.53 97 SER A O 1
ATOM 814 N N . ILE A 1 98 ? -7.500 -1.136 5.331 1.00 61.47 98 ILE A N 1
ATOM 815 C CA . ILE A 1 98 ? -6.302 -1.995 5.395 1.00 61.47 98 ILE A CA 1
ATOM 816 C C . ILE A 1 98 ? -5.069 -1.249 4.827 1.00 61.47 98 ILE A C 1
ATOM 818 O O . ILE A 1 98 ? -3.937 -1.632 5.094 1.00 61.47 98 ILE A O 1
ATOM 822 N N . CYS A 1 99 ? -5.295 -0.173 4.065 1.00 71.12 99 CYS A N 1
ATOM 823 C CA . CYS A 1 99 ? -4.314 0.506 3.242 1.00 71.12 99 CYS A CA 1
ATOM 824 C C . CYS A 1 99 ? -4.009 1.954 3.658 1.00 71.12 99 CYS A C 1
ATOM 826 O O . CYS A 1 99 ? -3.165 2.570 3.027 1.00 71.12 99 CYS A O 1
ATOM 828 N N . GLU A 1 100 ? -4.659 2.525 4.680 1.00 76.88 100 GLU A N 1
ATOM 829 C CA . GLU A 1 100 ? -4.554 3.961 5.010 1.00 76.88 100 GLU A CA 1
ATOM 830 C C . GLU A 1 100 ? -4.644 4.869 3.756 1.00 76.88 100 GLU A C 1
ATOM 832 O O . GLU A 1 100 ? -5.714 4.919 3.145 1.00 76.88 100 GLU A O 1
ATOM 837 N N . GLU A 1 101 ? -3.549 5.550 3.377 1.00 74.12 101 GLU A N 1
ATOM 838 C CA . GLU A 1 101 ? -3.398 6.424 2.192 1.00 74.12 101 GLU A CA 1
ATOM 839 C C . GLU A 1 101 ? -3.132 5.671 0.866 1.00 74.12 101 GLU A C 1
ATOM 841 O O . GLU A 1 101 ? -3.076 6.285 -0.201 1.00 74.12 101 GLU A O 1
ATOM 846 N N . TYR A 1 102 ? -2.955 4.351 0.912 1.00 82.06 102 TYR A N 1
ATOM 847 C CA . TYR A 1 102 ? -2.746 3.484 -0.247 1.00 82.06 102 TYR A CA 1
ATOM 848 C C . TYR A 1 102 ? -4.091 3.010 -0.816 1.00 82.06 102 TYR A C 1
ATOM 850 O O . TYR A 1 102 ? -5.103 2.905 -0.122 1.00 82.06 102 TYR A O 1
ATOM 858 N N . GLU A 1 103 ? -4.099 2.666 -2.099 1.00 88.00 103 GLU A N 1
ATOM 859 C CA . GLU A 1 103 ? -5.256 2.086 -2.775 1.00 88.00 103 GLU A CA 1
ATOM 860 C C . GLU A 1 103 ? -5.276 0.567 -2.591 1.00 88.00 103 GLU A C 1
ATOM 862 O O . GLU A 1 103 ? -4.274 -0.115 -2.822 1.00 88.00 103 GLU A O 1
ATOM 867 N N . VAL A 1 104 ? -6.429 0.015 -2.210 1.00 88.88 104 VAL A N 1
ATOM 868 C CA . VAL A 1 104 ? -6.618 -1.438 -2.151 1.00 88.88 104 VAL A CA 1
ATOM 869 C C . VAL A 1 104 ? -6.723 -2.016 -3.561 1.00 88.88 104 VAL A C 1
ATOM 871 O O . VAL A 1 104 ? -7.528 -1.562 -4.376 1.00 88.88 104 VAL A O 1
ATOM 874 N N . VAL A 1 105 ? -5.946 -3.059 -3.845 1.00 88.62 105 VAL A N 1
ATOM 875 C CA . VAL A 1 105 ? -6.112 -3.844 -5.070 1.00 88.62 105 VAL A CA 1
ATOM 876 C C . VAL A 1 105 ? -7.371 -4.718 -4.908 1.00 88.62 105 VAL A C 1
ATOM 878 O O . VAL A 1 105 ? -7.439 -5.522 -3.975 1.00 88.62 105 VAL A O 1
ATOM 881 N N . PRO A 1 106 ? -8.392 -4.596 -5.781 1.00 86.12 106 PRO A N 1
ATOM 882 C CA . PRO A 1 106 ? -9.652 -5.317 -5.618 1.00 86.12 106 PRO A CA 1
ATOM 883 C C . PRO A 1 106 ? -9.473 -6.834 -5.530 1.00 86.12 106 PRO A C 1
ATOM 885 O O . PRO A 1 106 ? -8.721 -7.427 -6.299 1.00 86.12 106 PRO A O 1
ATOM 888 N N . SER A 1 107 ? -10.241 -7.472 -4.645 1.00 83.31 107 SER A N 1
ATOM 889 C CA . SER A 1 107 ? -10.213 -8.927 -4.402 1.00 83.31 107 SER A CA 1
ATOM 890 C C . SER A 1 107 ? -8.893 -9.472 -3.840 1.00 83.31 107 SER A C 1
ATOM 892 O O . SER A 1 107 ? -8.732 -10.689 -3.753 1.00 83.31 107 SER A O 1
ATOM 894 N N . THR A 1 108 ? -7.970 -8.606 -3.415 1.00 83.94 108 THR A N 1
ATOM 895 C CA . THR A 1 108 ? -6.743 -8.998 -2.711 1.00 83.94 108 THR A CA 1
ATOM 896 C C . THR A 1 108 ? -6.679 -8.333 -1.331 1.00 83.94 108 THR A C 1
ATOM 898 O O . THR A 1 108 ? -7.608 -7.646 -0.903 1.00 83.94 108 THR A O 1
ATOM 901 N N . LYS A 1 109 ? -5.588 -8.576 -0.598 1.00 84.12 109 LYS A N 1
ATOM 902 C CA . LYS A 1 109 ? -5.249 -7.869 0.650 1.00 84.12 109 LYS A CA 1
ATOM 903 C C . LYS A 1 109 ? -4.040 -6.947 0.463 1.00 84.12 109 LYS A C 1
ATOM 905 O O . LYS A 1 109 ? -3.380 -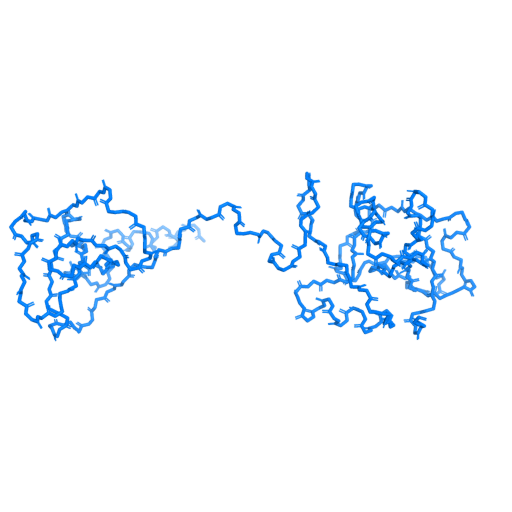6.600 1.437 1.00 84.12 109 LYS A O 1
ATOM 910 N N . THR A 1 110 ? -3.733 -6.603 -0.786 1.00 88.81 110 THR A N 1
ATOM 911 C CA . THR A 1 110 ? -2.564 -5.811 -1.161 1.00 88.81 110 THR A CA 1
ATOM 912 C C . THR A 1 110 ? -2.962 -4.356 -1.334 1.00 88.81 110 THR A C 1
ATOM 914 O O . THR A 1 110 ? -3.965 -4.041 -1.975 1.00 88.81 110 THR A O 1
ATOM 917 N N . CYS A 1 111 ? -2.140 -3.474 -0.783 1.00 91.94 111 CYS A N 1
ATOM 918 C CA . CYS A 1 111 ? -2.296 -2.032 -0.853 1.00 91.94 111 CYS A CA 1
ATOM 919 C C . CYS A 1 111 ? -1.162 -1.453 -1.697 1.00 91.94 111 CYS A C 1
ATOM 921 O O . CYS A 1 111 ? -0.005 -1.819 -1.493 1.00 91.94 111 CYS A O 1
ATOM 923 N N . VAL A 1 112 ? -1.468 -0.561 -2.636 1.00 93.25 112 VAL A N 1
ATOM 924 C CA . VAL A 1 112 ? -0.467 0.053 -3.520 1.00 93.25 112 VAL A CA 1
ATOM 925 C C . VAL A 1 112 ? -0.667 1.560 -3.616 1.00 93.25 112 VAL A C 1
ATOM 927 O O . VAL A 1 112 ? -1.786 2.059 -3.579 1.00 93.25 112 VAL A O 1
ATOM 930 N N . SER A 1 113 ? 0.426 2.298 -3.776 1.00 91.94 113 SER A N 1
ATOM 931 C CA . SER A 1 113 ? 0.399 3.724 -4.097 1.00 91.94 113 SER A CA 1
ATOM 932 C C . SER A 1 113 ? 1.265 3.968 -5.326 1.00 91.94 113 SER A C 1
ATOM 934 O O . SER A 1 113 ? 2.369 3.433 -5.433 1.00 91.94 113 SER A O 1
ATOM 936 N N . ILE A 1 114 ? 0.749 4.741 -6.285 1.00 92.44 114 ILE A N 1
ATOM 937 C CA . ILE A 1 114 ? 1.431 5.028 -7.552 1.00 92.44 114 ILE A CA 1
ATOM 938 C C . ILE A 1 114 ? 1.853 6.496 -7.574 1.00 92.44 114 ILE A C 1
ATOM 940 O O . ILE A 1 114 ? 1.029 7.398 -7.775 1.00 92.44 114 ILE A O 1
ATOM 944 N N . TYR A 1 115 ? 3.153 6.723 -7.405 1.00 90.56 115 TYR A N 1
ATOM 945 C CA . TYR A 1 115 ? 3.772 8.044 -7.472 1.00 90.56 115 TYR A CA 1
ATOM 946 C C . TYR A 1 115 ? 4.135 8.405 -8.915 1.00 90.56 115 TYR A C 1
ATOM 948 O O . TYR A 1 115 ? 4.749 7.613 -9.624 1.00 90.56 115 TYR A O 1
ATOM 956 N N . THR A 1 116 ? 3.782 9.616 -9.350 1.00 89.88 116 THR A N 1
ATOM 957 C CA . THR A 1 116 ? 4.057 10.097 -10.717 1.00 89.88 116 THR A CA 1
ATOM 958 C C . THR A 1 116 ? 5.370 10.866 -10.852 1.00 89.88 116 THR A C 1
ATOM 960 O O . THR A 1 116 ? 5.811 11.150 -11.962 1.00 89.88 116 THR A O 1
ATOM 963 N N . THR A 1 117 ? 5.990 11.243 -9.735 1.00 87.62 117 THR A N 1
ATOM 964 C CA . THR A 1 117 ? 7.268 11.961 -9.722 1.00 87.62 117 THR A CA 1
ATOM 965 C C . THR A 1 117 ? 8.411 10.977 -9.953 1.00 87.62 117 THR A C 1
ATOM 967 O O . THR A 1 117 ? 8.601 10.079 -9.132 1.00 87.62 117 THR A O 1
ATOM 970 N N . SER A 1 118 ? 9.191 11.161 -11.027 1.00 84.75 118 SER A N 1
ATOM 971 C CA . SER A 1 118 ? 10.374 10.326 -11.276 1.00 84.75 118 SER A CA 1
ATOM 972 C C . SER A 1 118 ? 11.404 10.473 -10.148 1.00 84.75 118 SER A C 1
ATOM 974 O O . SER A 1 118 ? 11.653 11.569 -9.633 1.00 84.75 118 SER A O 1
ATOM 976 N N . LYS A 1 119 ? 11.964 9.334 -9.739 1.00 88.50 119 LYS A N 1
ATOM 977 C CA . LYS A 1 119 ? 12.949 9.166 -8.670 1.00 88.50 119 LYS A CA 1
ATOM 978 C C . LYS A 1 119 ? 13.856 7.990 -9.016 1.00 88.50 119 LYS A C 1
ATOM 980 O O . LYS A 1 119 ? 13.448 7.076 -9.722 1.00 88.50 119 LYS A O 1
ATOM 985 N N . THR A 1 120 ? 15.061 7.989 -8.452 1.00 88.12 120 THR A N 1
ATOM 986 C CA . THR A 1 120 ? 15.922 6.798 -8.449 1.00 88.12 120 THR A CA 1
ATOM 987 C C . THR A 1 120 ? 15.263 5.674 -7.646 1.00 88.12 120 THR A C 1
ATOM 989 O O . THR A 1 120 ? 14.408 5.938 -6.794 1.00 88.12 120 THR A O 1
ATOM 992 N N . THR A 1 121 ? 15.688 4.420 -7.832 1.00 88.12 121 THR A N 1
ATOM 993 C CA . THR A 1 121 ? 15.152 3.295 -7.039 1.00 88.12 121 THR A CA 1
ATOM 994 C C . THR A 1 121 ? 15.375 3.509 -5.543 1.00 88.12 121 THR A C 1
ATOM 996 O O . THR A 1 121 ? 14.473 3.285 -4.740 1.00 88.12 121 THR A O 1
ATOM 999 N N . THR A 1 122 ? 16.538 4.043 -5.166 1.00 90.81 122 THR A N 1
ATOM 1000 C CA . THR A 1 122 ? 16.872 4.357 -3.773 1.00 90.81 122 THR A CA 1
ATOM 1001 C C . THR A 1 122 ? 15.938 5.407 -3.170 1.00 90.81 122 THR A C 1
ATOM 1003 O O . THR A 1 122 ? 15.484 5.254 -2.036 1.00 90.81 122 THR A O 1
ATOM 1006 N N . ASP A 1 123 ? 15.639 6.487 -3.893 1.00 92.31 123 ASP A N 1
ATOM 1007 C CA . ASP A 1 123 ? 14.781 7.551 -3.363 1.00 92.31 123 ASP A CA 1
ATOM 1008 C C . ASP A 1 123 ? 13.290 7.201 -3.444 1.00 92.31 123 ASP A C 1
ATOM 1010 O O . ASP A 1 123 ? 12.507 7.658 -2.605 1.00 92.31 123 ASP A O 1
ATOM 1014 N N . GLY A 1 124 ? 12.895 6.372 -4.413 1.00 92.56 124 GLY A N 1
ATOM 1015 C CA . GLY A 1 124 ? 11.572 5.752 -4.475 1.00 92.56 124 GLY A CA 1
ATOM 1016 C C . GLY A 1 124 ? 11.319 4.850 -3.267 1.00 92.56 124 GLY A C 1
ATOM 1017 O O . GLY A 1 124 ? 10.323 5.032 -2.571 1.00 92.56 124 GLY A O 1
ATOM 1018 N N . GLU A 1 125 ? 12.269 3.969 -2.944 1.00 94.06 125 GLU A N 1
ATOM 1019 C CA . GLU A 1 125 ? 12.208 3.102 -1.761 1.00 94.06 125 GLU A CA 1
ATOM 1020 C C . GLU A 1 125 ? 12.101 3.911 -0.468 1.00 94.06 125 GLU A C 1
ATOM 1022 O O . GLU A 1 125 ? 11.187 3.686 0.319 1.00 94.06 125 GLU A O 1
ATOM 1027 N N . LYS A 1 126 ? 12.957 4.925 -0.274 1.00 94.06 126 LYS A N 1
ATOM 1028 C CA . LYS A 1 126 ? 12.856 5.824 0.893 1.00 94.06 126 LYS A CA 1
ATOM 1029 C C . LYS A 1 126 ? 11.479 6.481 1.002 1.00 94.06 126 LYS A C 1
ATOM 1031 O O . LYS A 1 126 ? 10.969 6.649 2.103 1.00 94.06 126 LYS A O 1
ATOM 1036 N N . THR A 1 127 ? 10.886 6.875 -0.127 1.00 92.62 127 THR A N 1
ATOM 1037 C CA . THR A 1 127 ? 9.550 7.492 -0.147 1.00 92.62 127 THR A CA 1
ATOM 1038 C C . THR A 1 127 ? 8.484 6.501 0.334 1.00 92.62 127 THR A C 1
ATOM 1040 O O . THR A 1 127 ? 7.650 6.865 1.161 1.00 92.62 127 THR A O 1
ATOM 1043 N N . CYS A 1 128 ? 8.545 5.246 -0.120 1.00 91.94 128 CYS A N 1
ATOM 1044 C CA . CYS A 1 128 ? 7.609 4.200 0.295 1.00 91.94 128 CYS A CA 1
ATOM 1045 C C . CYS A 1 128 ? 7.794 3.832 1.778 1.00 91.94 128 CYS A C 1
ATOM 1047 O O . CYS A 1 128 ? 6.821 3.813 2.527 1.00 91.94 128 CYS A O 1
ATOM 1049 N N . VAL A 1 129 ? 9.039 3.669 2.240 1.00 91.56 129 VAL A N 1
ATOM 1050 C CA . VAL A 1 129 ? 9.358 3.387 3.655 1.00 91.56 129 VAL A CA 1
ATOM 1051 C C . VAL A 1 129 ? 8.840 4.481 4.585 1.00 91.56 129 VAL A C 1
ATOM 1053 O O . VAL A 1 129 ? 8.248 4.184 5.621 1.00 91.56 129 VAL A O 1
ATOM 1056 N N . ASN A 1 130 ? 8.987 5.750 4.201 1.00 90.31 130 ASN A N 1
ATOM 1057 C CA . ASN A 1 130 ? 8.491 6.879 4.994 1.00 90.31 130 ASN A CA 1
ATOM 1058 C C . ASN A 1 130 ? 6.958 6.916 5.132 1.00 90.31 130 ASN A C 1
ATOM 1060 O O . ASN A 1 130 ? 6.455 7.612 6.008 1.00 90.31 130 ASN A O 1
ATOM 1064 N N . THR A 1 131 ? 6.228 6.190 4.283 1.00 85.69 131 THR A N 1
ATOM 1065 C CA . THR A 1 131 ? 4.760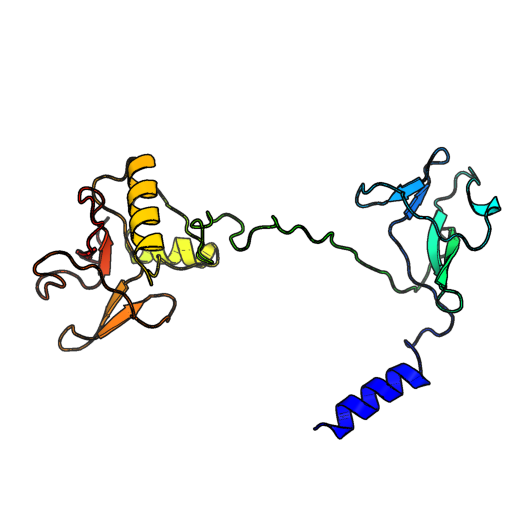 6.068 4.327 1.00 85.69 131 THR A CA 1
ATOM 1066 C C . THR A 1 131 ? 4.303 4.684 4.800 1.00 85.69 131 THR A C 1
ATOM 1068 O O . THR A 1 131 ? 3.147 4.324 4.619 1.00 85.69 131 THR A O 1
ATOM 1071 N N . GLY A 1 132 ? 5.200 3.905 5.419 1.00 85.00 132 GLY A N 1
ATOM 1072 C CA . GLY A 1 132 ? 4.873 2.606 6.014 1.00 85.00 132 GLY A CA 1
ATOM 1073 C C . GLY A 1 132 ? 4.860 1.424 5.040 1.00 85.00 132 GLY A C 1
ATOM 1074 O O . GLY A 1 132 ? 4.387 0.353 5.414 1.00 85.00 132 GLY A O 1
ATOM 1075 N N . GLY A 1 133 ? 5.376 1.592 3.819 1.00 90.38 133 GLY A N 1
ATOM 1076 C CA . GLY A 1 133 ? 5.447 0.548 2.795 1.00 90.38 133 GLY A CA 1
ATOM 1077 C C . GLY A 1 133 ? 6.854 0.335 2.228 1.00 90.38 133 GLY A C 1
ATOM 1078 O O . GLY A 1 133 ? 7.852 0.780 2.782 1.00 90.38 133 GLY A O 1
ATOM 1079 N N . HIS A 1 134 ? 6.928 -0.332 1.082 1.00 95.44 134 HIS A N 1
ATOM 1080 C CA . HIS A 1 134 ? 8.148 -0.547 0.298 1.00 95.44 134 HIS A CA 1
ATOM 1081 C C . HIS A 1 134 ? 7.823 -0.350 -1.185 1.00 95.44 134 HIS A C 1
ATOM 1083 O O . HIS A 1 134 ? 6.645 -0.326 -1.557 1.00 95.44 134 HIS A O 1
ATOM 1089 N N . LEU A 1 135 ? 8.834 -0.226 -2.052 1.00 96.25 135 LEU A N 1
ATOM 1090 C CA . LEU A 1 135 ? 8.581 -0.409 -3.483 1.00 96.25 135 LEU A CA 1
ATOM 1091 C C . LEU A 1 135 ? 7.888 -1.761 -3.703 1.00 96.25 135 LEU A C 1
ATOM 1093 O O . LEU A 1 135 ? 8.239 -2.757 -3.071 1.00 96.25 135 LEU A O 1
ATOM 1097 N N . ALA A 1 136 ? 6.891 -1.774 -4.589 1.00 96.81 136 ALA A N 1
ATOM 1098 C CA . ALA A 1 136 ? 5.910 -2.852 -4.646 1.00 96.81 136 ALA A CA 1
ATOM 1099 C C . ALA A 1 136 ? 6.547 -4.233 -4.879 1.00 96.81 136 ALA A C 1
ATOM 1101 O O . ALA A 1 136 ? 7.268 -4.426 -5.865 1.00 96.81 136 ALA A O 1
ATOM 1102 N N . ALA A 1 137 ? 6.223 -5.181 -3.997 1.00 96.62 137 ALA A N 1
ATOM 1103 C CA . ALA A 1 137 ? 6.373 -6.610 -4.234 1.00 96.62 137 ALA A CA 1
ATOM 1104 C C . ALA A 1 137 ? 5.117 -7.155 -4.923 1.00 96.62 137 ALA A C 1
ATOM 1106 O O . ALA A 1 137 ? 3.994 -6.732 -4.632 1.00 96.62 137 ALA A O 1
ATOM 1107 N N . ILE A 1 138 ? 5.302 -8.064 -5.879 1.00 97.50 138 ILE A N 1
ATOM 1108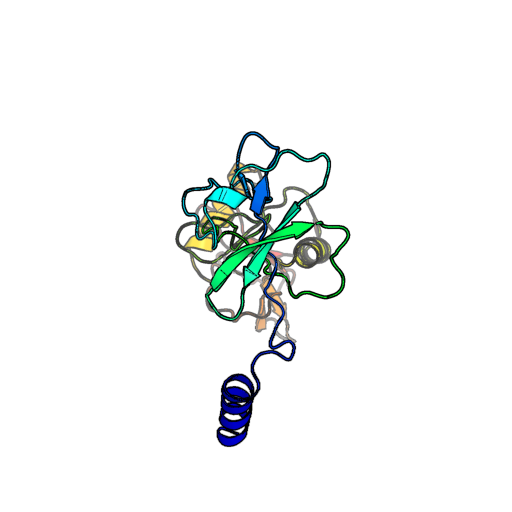 C CA . ILE A 1 138 ? 4.213 -8.582 -6.709 1.00 97.50 138 ILE A CA 1
ATOM 1109 C C . ILE A 1 138 ? 4.202 -10.104 -6.603 1.00 97.50 138 ILE A C 1
ATOM 1111 O O . ILE A 1 138 ? 5.131 -10.761 -7.065 1.00 97.50 138 ILE A O 1
ATOM 1115 N N . HIS A 1 139 ? 3.127 -10.637 -6.022 1.00 96.12 139 HIS A N 1
ATOM 1116 C CA . HIS A 1 139 ? 2.953 -12.065 -5.719 1.00 96.12 139 HIS A CA 1
ATOM 1117 C C . HIS A 1 139 ? 1.910 -12.760 -6.602 1.00 96.12 139 HIS A C 1
ATOM 1119 O O . HIS A 1 139 ? 1.735 -13.974 -6.535 1.00 96.12 139 HIS A O 1
ATOM 1125 N N . ASP A 1 140 ? 1.198 -12.004 -7.439 1.00 96.00 140 ASP A N 1
ATOM 1126 C CA . ASP A 1 140 ? 0.210 -12.551 -8.358 1.00 96.00 140 ASP A CA 1
ATOM 1127 C C . ASP A 1 140 ? -0.071 -11.603 -9.536 1.00 96.00 140 ASP A C 1
ATOM 1129 O O . ASP A 1 140 ? 0.274 -10.415 -9.534 1.00 96.00 140 ASP A O 1
ATOM 1133 N N . ASN A 1 141 ? -0.738 -12.144 -10.556 1.00 96.38 141 ASN A N 1
ATOM 1134 C CA . ASN A 1 141 ? -1.093 -11.393 -11.756 1.00 96.38 141 ASN A CA 1
ATOM 1135 C C . ASN A 1 141 ? -2.171 -10.315 -11.514 1.00 96.38 141 ASN A C 1
ATOM 1137 O O . ASN A 1 141 ? -2.230 -9.341 -12.260 1.00 96.38 141 ASN A O 1
ATOM 1141 N N . THR A 1 142 ? -3.012 -10.451 -10.483 1.00 96.12 142 THR A N 1
ATOM 1142 C CA . THR A 1 142 ? -4.044 -9.451 -10.149 1.00 96.12 142 THR A CA 1
ATOM 1143 C C . THR A 1 142 ? -3.388 -8.147 -9.708 1.00 96.12 142 THR A C 1
ATOM 1145 O O . THR A 1 142 ? -3.745 -7.075 -10.197 1.00 96.12 142 THR A O 1
ATOM 1148 N N . VAL A 1 143 ? -2.382 -8.234 -8.834 1.00 96.44 143 VAL A N 1
ATOM 1149 C CA . VAL A 1 143 ? -1.572 -7.090 -8.391 1.00 96.44 143 VAL A CA 1
ATOM 1150 C C . VAL A 1 143 ? -0.747 -6.526 -9.551 1.00 96.44 143 VAL A C 1
ATOM 1152 O O . VAL A 1 143 ? -0.733 -5.310 -9.746 1.00 96.44 143 VAL A O 1
ATOM 1155 N N . ASN A 1 144 ? -0.114 -7.388 -10.357 1.00 97.44 144 ASN A N 1
ATOM 1156 C CA . ASN A 1 144 ? 0.670 -6.977 -11.528 1.00 97.44 144 ASN A CA 1
ATOM 1157 C C . ASN A 1 144 ? -0.153 -6.121 -12.508 1.00 97.44 144 ASN A C 1
ATOM 1159 O O . ASN A 1 144 ? 0.239 -5.007 -12.862 1.00 97.44 144 ASN A O 1
ATOM 1163 N N . ASP A 1 145 ? -1.317 -6.628 -12.917 1.00 96.56 145 ASP A N 1
ATOM 1164 C CA . ASP A 1 145 ? -2.206 -5.947 -13.856 1.00 96.56 145 ASP A CA 1
ATOM 1165 C C . ASP A 1 145 ? -2.805 -4.663 -13.261 1.00 96.56 145 ASP A C 1
ATOM 1167 O O . ASP A 1 145 ? -2.905 -3.649 -13.958 1.00 96.56 145 ASP A O 1
ATOM 1171 N N . TYR A 1 146 ? -3.146 -4.661 -11.965 1.00 95.94 146 TYR A N 1
ATOM 1172 C CA . TYR A 1 146 ? -3.621 -3.452 -11.290 1.00 95.94 146 TYR A CA 1
ATOM 1173 C C . TYR A 1 146 ? -2.573 -2.335 -11.332 1.00 95.94 146 TYR A C 1
ATOM 1175 O O . TYR A 1 146 ? -2.882 -1.232 -11.780 1.00 95.94 146 TYR A O 1
ATOM 1183 N N . ILE A 1 147 ? -1.325 -2.613 -10.931 1.00 95.94 147 ILE A N 1
ATOM 1184 C CA . ILE A 1 147 ? -0.237 -1.618 -10.942 1.00 95.94 147 ILE A CA 1
ATOM 1185 C C . ILE A 1 147 ? -0.039 -1.063 -12.356 1.00 95.94 147 ILE A C 1
ATOM 1187 O O . ILE A 1 147 ? 0.001 0.156 -12.538 1.00 95.94 147 ILE A O 1
ATOM 1191 N N . ARG A 1 148 ? 0.009 -1.934 -13.372 1.00 95.88 148 ARG A N 1
ATOM 1192 C CA . ARG A 1 148 ? 0.178 -1.534 -14.776 1.00 95.88 148 ARG A CA 1
ATOM 1193 C C . ARG A 1 148 ? -0.953 -0.622 -15.257 1.00 95.88 148 ARG A C 1
ATOM 1195 O O . ARG A 1 148 ? -0.686 0.429 -15.844 1.00 95.88 148 ARG A O 1
ATOM 1202 N N . ARG A 1 149 ? -2.217 -0.988 -15.015 1.00 95.25 149 ARG A N 1
ATOM 1203 C CA . ARG A 1 149 ? -3.382 -0.179 -15.424 1.00 95.25 149 ARG A CA 1
ATOM 1204 C C . ARG A 1 149 ? -3.431 1.162 -14.695 1.00 95.25 149 ARG A C 1
ATOM 1206 O O . ARG A 1 149 ? -3.632 2.187 -15.348 1.00 95.25 149 ARG A O 1
ATOM 1213 N N . SER A 1 150 ? -3.182 1.163 -13.388 1.00 93.38 150 SER A N 1
ATOM 1214 C CA . SER A 1 150 ? -3.156 2.374 -12.561 1.00 93.38 150 SER A CA 1
ATOM 1215 C C . SER A 1 150 ? -2.018 3.324 -12.951 1.00 93.38 150 SER A C 1
ATOM 1217 O O . SER A 1 150 ? -2.191 4.543 -12.948 1.00 93.38 150 SER A O 1
ATOM 1219 N N . ALA A 1 151 ? -0.862 2.793 -13.356 1.00 92.25 151 ALA A N 1
ATOM 1220 C CA . ALA A 1 151 ? 0.237 3.593 -13.890 1.00 92.25 151 ALA A CA 1
ATOM 1221 C C . ALA A 1 151 ? -0.147 4.286 -15.211 1.00 92.25 151 ALA A C 1
ATOM 1223 O O . ALA A 1 151 ? 0.046 5.495 -15.359 1.00 92.25 151 ALA A O 1
ATOM 1224 N N . ILE A 1 152 ? -0.773 3.564 -16.145 1.00 89.81 152 ILE A N 1
ATOM 1225 C CA . ILE A 1 152 ? -1.228 4.136 -17.425 1.00 89.81 152 ILE A CA 1
ATOM 1226 C C . ILE A 1 152 ? -2.297 5.207 -17.218 1.00 89.81 152 ILE A C 1
ATOM 1228 O O . ILE A 1 152 ? -2.221 6.257 -17.858 1.00 89.81 152 ILE A O 1
ATOM 1232 N N . SER A 1 153 ? -3.269 4.989 -16.324 1.00 92.44 153 SER A N 1
ATOM 1233 C CA . SER A 1 153 ? -4.298 5.999 -16.030 1.00 92.44 153 SER A CA 1
ATOM 1234 C C . SER A 1 153 ? -3.710 7.278 -15.431 1.00 92.44 153 SER A C 1
ATOM 1236 O O . SER A 1 153 ? -4.307 8.343 -15.549 1.00 92.44 153 SER A O 1
ATOM 1238 N N . ARG A 1 154 ? -2.516 7.185 -14.834 1.00 89.81 154 ARG A N 1
ATOM 1239 C CA . ARG A 1 154 ? -1.719 8.305 -14.310 1.00 89.81 154 ARG A CA 1
ATOM 1240 C C . ARG A 1 154 ? -0.678 8.825 -15.316 1.00 89.81 154 ARG A C 1
ATOM 1242 O O . ARG A 1 154 ? 0.199 9.598 -14.948 1.00 89.81 154 ARG A O 1
ATOM 1249 N N . ASN A 1 155 ? -0.789 8.428 -16.588 1.00 87.75 155 ASN A N 1
ATOM 1250 C CA . ASN A 1 155 ? 0.078 8.816 -17.705 1.00 87.75 155 ASN A CA 1
ATOM 1251 C C . ASN A 1 155 ? 1.558 8.392 -17.560 1.00 87.75 155 ASN A C 1
ATOM 1253 O O . ASN A 1 155 ? 2.436 8.991 -18.177 1.00 87.75 155 ASN A O 1
ATOM 1257 N N . LEU A 1 156 ? 1.840 7.328 -16.801 1.00 87.12 156 LEU A N 1
ATOM 1258 C CA . LEU A 1 156 ? 3.169 6.714 -16.697 1.00 87.12 156 LEU A CA 1
ATOM 1259 C C . LEU A 1 156 ? 3.321 5.638 -17.780 1.00 87.12 156 LEU A C 1
ATOM 1261 O O . LEU A 1 156 ? 2.926 4.487 -17.591 1.00 87.12 156 LEU A O 1
ATOM 1265 N N . LYS A 1 157 ? 3.837 6.023 -18.951 1.00 83.12 157 LYS A N 1
ATOM 1266 C CA . LYS A 1 157 ? 3.904 5.160 -20.153 1.00 83.12 157 LYS A CA 1
ATOM 1267 C C . LYS A 1 157 ? 5.267 4.501 -20.386 1.00 83.12 157 LYS A C 1
ATOM 1269 O O . LYS A 1 157 ? 5.332 3.505 -21.101 1.00 83.12 157 LYS A O 1
ATOM 1274 N N . ASP A 1 158 ? 6.309 5.017 -19.740 1.00 82.31 158 ASP A N 1
ATOM 1275 C CA . ASP A 1 158 ? 7.694 4.550 -19.892 1.00 82.31 158 ASP A CA 1
ATOM 1276 C C . ASP A 1 158 ? 8.100 3.515 -18.825 1.00 82.31 158 ASP A C 1
ATOM 1278 O O . ASP A 1 158 ? 9.262 3.132 -18.717 1.00 82.31 158 ASP A O 1
ATOM 1282 N N . GLY A 1 159 ? 7.127 3.024 -18.054 1.00 87.50 159 GLY A N 1
ATOM 1283 C CA . GLY A 1 159 ? 7.323 2.061 -16.977 1.00 87.50 159 GLY A CA 1
ATOM 1284 C 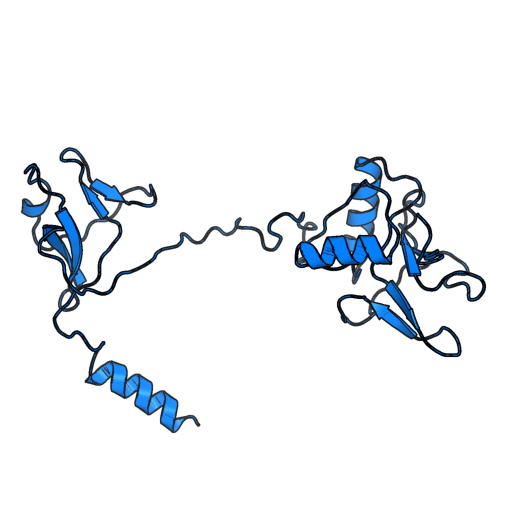C . GLY A 1 159 ? 7.253 2.663 -15.574 1.00 87.50 159 GLY A C 1
ATOM 1285 O O . GLY A 1 159 ? 7.138 3.874 -15.390 1.00 87.50 159 GLY A O 1
ATOM 1286 N N . VAL A 1 160 ? 7.278 1.783 -14.573 1.00 93.50 160 VAL A N 1
ATOM 1287 C CA . VAL A 1 160 ? 7.267 2.128 -13.143 1.00 93.50 160 VAL A CA 1
ATOM 1288 C C . VAL A 1 160 ? 8.240 1.243 -12.371 1.00 93.50 160 VAL A C 1
ATOM 1290 O O . VAL A 1 160 ? 8.354 0.051 -12.651 1.00 93.50 160 VAL A O 1
ATOM 1293 N N . LEU A 1 161 ? 8.951 1.814 -11.398 1.00 95.25 161 LEU A N 1
ATOM 1294 C CA . LEU A 1 161 ? 9.878 1.065 -10.544 1.00 95.25 161 LEU A CA 1
ATOM 1295 C C . LEU A 1 161 ? 9.117 0.110 -9.612 1.00 95.25 161 LEU A C 1
ATOM 1297 O O . LEU A 1 161 ? 8.069 0.467 -9.075 1.00 95.25 161 LEU A O 1
ATOM 1301 N N . ILE A 1 162 ? 9.673 -1.084 -9.395 1.00 96.81 162 ILE A N 1
ATOM 1302 C CA . ILE A 1 162 ? 9.154 -2.097 -8.462 1.00 96.81 162 ILE A CA 1
ATOM 1303 C C . ILE A 1 162 ? 10.244 -2.515 -7.469 1.00 96.81 162 ILE A C 1
ATOM 1305 O O . ILE A 1 162 ? 11.423 -2.225 -7.665 1.00 96.81 162 ILE A O 1
ATOM 1309 N N . GLY A 1 163 ? 9.862 -3.190 -6.385 1.00 96.00 163 GLY A N 1
ATOM 1310 C CA . GLY A 1 163 ? 10.755 -3.484 -5.260 1.00 96.00 163 GLY A CA 1
ATOM 1311 C C . GLY A 1 163 ? 11.686 -4.675 -5.449 1.00 96.00 163 GLY A C 1
ATOM 1312 O O . GLY A 1 163 ? 12.238 -5.153 -4.460 1.00 96.00 163 GLY A O 1
ATOM 1313 N N . LEU A 1 164 ? 11.824 -5.208 -6.667 1.00 95.81 164 LEU A N 1
ATOM 1314 C CA . LEU A 1 164 ? 12.684 -6.360 -6.926 1.00 95.81 164 LEU A CA 1
ATOM 1315 C C . LEU A 1 164 ? 14.132 -5.900 -7.089 1.00 95.81 164 LEU A C 1
ATOM 1317 O O . LEU A 1 164 ? 14.415 -4.911 -7.769 1.00 95.81 164 LEU A O 1
ATOM 1321 N N . THR A 1 165 ? 15.054 -6.660 -6.511 1.00 93.50 165 THR A N 1
ATOM 1322 C CA . THR A 1 165 ? 16.497 -6.470 -6.662 1.00 93.50 165 THR A CA 1
ATOM 1323 C C . THR A 1 165 ? 17.195 -7.797 -6.927 1.00 93.50 165 THR A C 1
ATOM 1325 O O . THR A 1 165 ? 16.736 -8.858 -6.500 1.00 93.50 165 THR A O 1
ATOM 1328 N N . GLN A 1 166 ? 18.323 -7.746 -7.628 1.00 90.69 166 GLN A N 1
ATOM 1329 C CA . GLN A 1 166 ? 19.161 -8.900 -7.943 1.00 90.69 166 GLN A CA 1
ATOM 1330 C C . GLN A 1 166 ? 20.508 -8.766 -7.223 1.00 90.69 166 GLN A C 1
ATOM 1332 O O . GLN A 1 166 ? 21.298 -7.878 -7.532 1.00 90.69 166 GLN A O 1
ATOM 1337 N N . ASN A 1 167 ? 20.785 -9.662 -6.272 1.00 77.81 167 ASN A N 1
ATOM 1338 C CA . ASN A 1 167 ? 22.030 -9.706 -5.502 1.00 77.81 167 ASN A CA 1
ATOM 1339 C C . ASN A 1 167 ? 22.833 -10.986 -5.806 1.00 77.81 167 ASN A C 1
ATOM 1341 O O . ASN A 1 167 ? 22.280 -12.026 -6.168 1.00 77.81 167 ASN A O 1
ATOM 1345 N N . GLY A 1 168 ? 24.154 -10.932 -5.611 1.00 60.19 168 GLY A N 1
ATOM 1346 C CA . GLY A 1 168 ? 25.047 -12.099 -5.628 1.00 60.19 168 GLY A CA 1
ATOM 1347 C C . GLY A 1 168 ? 26.132 -12.055 -6.705 1.00 60.19 168 GLY A C 1
ATOM 1348 O O . GLY A 1 168 ? 25.947 -11.472 -7.769 1.00 60.19 168 GLY A O 1
ATOM 1349 N N . ASN A 1 169 ? 27.256 -12.729 -6.429 1.00 49.50 169 ASN A N 1
ATOM 1350 C CA . ASN A 1 169 ? 28.476 -12.731 -7.254 1.00 49.50 169 ASN A CA 1
ATOM 1351 C C . ASN A 1 169 ? 28.265 -13.188 -8.716 1.00 49.50 169 ASN A C 1
ATOM 1353 O O . ASN A 1 169 ? 29.113 -12.900 -9.551 1.00 49.50 169 ASN A O 1
ATOM 1357 N N . ASN A 1 170 ? 27.130 -13.839 -9.022 1.00 54.53 170 ASN A N 1
ATOM 1358 C CA . ASN A 1 170 ? 26.732 -14.295 -10.363 1.00 54.53 170 ASN A CA 1
ATOM 1359 C C . ASN A 1 170 ? 25.315 -13.826 -10.784 1.00 54.53 170 ASN A C 1
ATOM 1361 O O . ASN A 1 170 ? 24.749 -14.366 -11.732 1.00 54.53 170 ASN A O 1
ATOM 1365 N N . GLY A 1 171 ? 24.703 -12.875 -10.064 1.00 54.47 171 GLY A N 1
ATOM 1366 C CA . GLY A 1 171 ? 23.418 -12.278 -10.452 1.00 54.47 171 GLY A CA 1
ATOM 1367 C C . GLY A 1 171 ? 22.192 -13.200 -10.380 1.00 54.47 171 GLY A C 1
ATOM 1368 O O . GLY A 1 171 ? 21.238 -12.978 -11.102 1.00 54.47 171 GLY A O 1
ATOM 1369 N N . SER A 1 172 ? 22.150 -14.254 -9.564 1.00 67.75 172 SER A N 1
ATOM 1370 C CA . SER A 1 172 ? 20.995 -15.183 -9.588 1.00 67.75 172 SER A CA 1
ATOM 1371 C C . SER A 1 172 ? 19.999 -15.018 -8.436 1.00 67.75 172 SER A C 1
ATOM 1373 O O . SER A 1 172 ? 18.903 -15.564 -8.522 1.00 67.75 172 SER A O 1
ATOM 1375 N N . ALA A 1 173 ? 20.334 -14.299 -7.356 1.00 86.00 173 ALA A N 1
ATOM 1376 C CA . ALA A 1 173 ? 19.448 -14.207 -6.195 1.00 86.00 173 ALA A CA 1
ATOM 1377 C C . ALA A 1 173 ? 18.543 -12.971 -6.282 1.00 86.00 173 ALA A C 1
ATOM 1379 O O . ALA A 1 173 ? 18.981 -11.840 -6.064 1.00 86.00 173 ALA A O 1
ATOM 1380 N N . LEU A 1 174 ? 17.268 -13.203 -6.581 1.00 92.25 174 LEU A N 1
ATOM 1381 C CA . LEU A 1 174 ? 16.224 -12.183 -6.585 1.00 92.25 174 LEU A CA 1
ATOM 1382 C C . LEU A 1 174 ? 15.677 -11.971 -5.172 1.00 92.25 174 LEU A C 1
ATOM 1384 O O . LEU A 1 174 ? 15.469 -12.935 -4.439 1.00 92.25 174 LEU A O 1
ATOM 1388 N N . ASN A 1 175 ? 15.450 -10.717 -4.791 1.00 94.19 175 ASN A N 1
ATOM 1389 C CA . ASN A 1 175 ? 14.933 -10.350 -3.476 1.00 94.19 175 ASN A CA 1
ATOM 1390 C C . ASN A 1 175 ? 13.975 -9.164 -3.590 1.00 94.19 175 ASN A C 1
ATOM 1392 O O . ASN A 1 175 ? 14.320 -8.156 -4.211 1.00 94.19 175 ASN A O 1
ATOM 1396 N N . TRP A 1 176 ? 12.819 -9.257 -2.936 1.00 96.06 176 TRP A N 1
ATOM 1397 C CA . TRP A 1 176 ? 11.952 -8.105 -2.706 1.00 96.06 176 TRP A CA 1
ATOM 1398 C C . TRP A 1 176 ? 12.493 -7.234 -1.563 1.00 96.06 176 TRP A C 1
ATOM 1400 O O . TRP A 1 176 ? 13.059 -7.733 -0.581 1.00 96.06 176 TRP A O 1
ATOM 1410 N N . ASN A 1 177 ? 12.320 -5.918 -1.676 1.00 92.75 177 ASN A N 1
ATOM 1411 C CA . ASN A 1 177 ? 12.745 -4.961 -0.652 1.00 92.75 177 ASN A CA 1
ATOM 1412 C C . ASN A 1 177 ? 12.038 -5.184 0.695 1.00 92.75 177 ASN A C 1
ATOM 1414 O O . ASN A 1 177 ? 12.686 -5.065 1.738 1.00 92.75 177 ASN A O 1
ATOM 1418 N N . ASP A 1 178 ? 10.771 -5.604 0.659 1.00 92.25 178 ASP A N 1
ATOM 1419 C CA . ASP A 1 178 ? 9.928 -5.911 1.824 1.00 92.25 178 ASP A CA 1
ATOM 1420 C C . ASP A 1 178 ? 10.245 -7.258 2.508 1.00 92.25 178 ASP A C 1
ATOM 1422 O O . ASP A 1 178 ? 9.633 -7.608 3.516 1.00 92.25 178 ASP A O 1
ATOM 1426 N N . LYS A 1 179 ? 11.228 -8.005 1.986 1.00 94.19 179 LYS A N 1
ATOM 1427 C CA . LYS A 1 179 ? 11.702 -9.305 2.499 1.00 94.19 179 LYS A CA 1
ATOM 1428 C C . LYS A 1 179 ? 10.716 -10.465 2.361 1.00 94.19 179 LYS A C 1
ATOM 1430 O O . LYS A 1 179 ? 10.966 -11.531 2.927 1.00 94.19 179 LYS A O 1
ATOM 1435 N N . THR A 1 180 ? 9.649 -10.304 1.589 1.00 92.50 180 THR A N 1
ATOM 1436 C CA . THR A 1 180 ? 8.783 -11.421 1.203 1.00 92.50 180 THR A CA 1
ATOM 1437 C C . THR A 1 180 ? 9.500 -12.372 0.237 1.00 92.50 180 THR A C 1
ATOM 1439 O O . THR A 1 180 ? 10.513 -12.037 -0.387 1.00 92.50 180 THR A O 1
ATOM 1442 N N . SER A 1 181 ? 8.999 -13.604 0.127 1.00 93.69 181 SER A N 1
ATOM 1443 C CA . SER A 1 181 ? 9.532 -14.591 -0.814 1.00 93.69 181 SER A CA 1
ATOM 1444 C C . SER A 1 181 ? 9.213 -14.217 -2.261 1.00 93.69 181 SER A C 1
ATOM 1446 O O . SER A 1 181 ? 8.111 -13.771 -2.562 1.00 93.69 181 SER A O 1
ATOM 1448 N N . VAL A 1 182 ? 10.149 -14.474 -3.176 1.00 93.56 182 VAL A N 1
ATOM 1449 C CA . VAL A 1 182 ? 9.900 -14.365 -4.620 1.00 93.56 182 VAL A CA 1
ATOM 1450 C C . VAL A 1 182 ? 9.193 -15.639 -5.096 1.00 93.56 182 VAL A C 1
ATOM 1452 O O . VAL A 1 182 ? 9.837 -16.654 -5.353 1.00 93.56 182 VAL A O 1
ATOM 1455 N N . ASP A 1 183 ? 7.865 -15.595 -5.171 1.00 94.31 183 ASP A N 1
ATOM 1456 C CA . ASP A 1 183 ? 6.966 -16.696 -5.563 1.00 94.31 183 ASP A CA 1
ATOM 1457 C C . ASP A 1 183 ? 6.230 -16.450 -6.895 1.00 94.31 183 ASP A C 1
ATOM 1459 O O . ASP A 1 183 ? 5.651 -17.371 -7.471 1.00 94.31 183 ASP A O 1
ATOM 1463 N N . TYR A 1 184 ? 6.315 -15.227 -7.419 1.00 96.31 184 TYR A N 1
ATOM 1464 C CA . TYR A 1 184 ? 5.770 -14.817 -8.705 1.00 96.31 184 TYR A CA 1
ATOM 1465 C C . TYR A 1 184 ? 6.809 -14.021 -9.496 1.00 96.31 184 TYR A C 1
ATOM 1467 O O . TYR A 1 184 ? 7.546 -13.197 -8.952 1.00 96.31 184 TYR A O 1
ATOM 1475 N N . THR A 1 185 ? 6.869 -14.273 -10.804 1.00 95.75 185 THR A N 1
ATOM 1476 C CA . THR A 1 185 ? 7.739 -13.542 -11.729 1.00 95.75 185 THR A CA 1
ATOM 1477 C C . THR A 1 185 ? 7.013 -13.274 -13.038 1.00 95.75 185 THR A C 1
ATOM 1479 O O . THR A 1 185 ? 6.244 -14.113 -13.501 1.00 95.75 185 THR A O 1
ATOM 1482 N N . ASN A 1 186 ? 7.263 -12.109 -13.633 1.00 96.81 186 ASN A N 1
ATOM 1483 C CA . ASN A 1 186 ? 6.675 -11.706 -14.910 1.00 96.81 186 ASN A CA 1
ATOM 1484 C C . ASN A 1 186 ? 7.717 -10.988 -15.779 1.00 96.81 186 ASN A C 1
ATOM 1486 O O . ASN A 1 186 ? 7.522 -9.850 -16.189 1.00 96.81 186 ASN A O 1
ATOM 1490 N N . PHE A 1 187 ? 8.884 -11.602 -15.977 1.00 95.94 187 PHE A N 1
ATOM 1491 C CA . PHE A 1 187 ? 9.967 -10.981 -16.740 1.00 95.94 187 PHE A CA 1
ATOM 1492 C C . PHE A 1 187 ? 9.641 -10.886 -18.228 1.00 95.94 187 PHE A C 1
ATOM 1494 O O . PHE A 1 187 ? 9.063 -11.805 -18.807 1.00 95.94 187 PHE A O 1
ATOM 1501 N N . ALA A 1 188 ? 10.084 -9.795 -18.850 1.00 94.06 188 ALA A N 1
ATOM 1502 C CA . ALA A 1 188 ? 10.106 -9.695 -20.299 1.00 94.06 188 ALA A CA 1
ATOM 1503 C C . ALA A 1 188 ? 11.067 -10.738 -20.886 1.00 94.06 188 ALA A C 1
ATOM 1505 O O . ALA A 1 188 ? 11.983 -11.234 -20.219 1.00 94.06 188 ALA A O 1
ATOM 1506 N N . ARG A 1 189 ? 10.892 -11.048 -22.171 1.00 89.19 189 ARG A N 1
ATOM 1507 C CA . ARG A 1 189 ? 11.806 -11.945 -22.882 1.00 89.19 189 ARG A CA 1
ATOM 1508 C C . ARG A 1 189 ? 13.253 -11.457 -22.760 1.00 89.19 189 ARG A C 1
ATOM 1510 O O . ARG A 1 189 ? 13.521 -10.288 -23.007 1.00 89.19 189 ARG A O 1
ATOM 1517 N N . ASP A 1 190 ? 14.160 -12.375 -22.427 1.00 88.56 190 ASP A N 1
ATOM 1518 C CA . ASP A 1 190 ? 15.602 -12.135 -22.256 1.00 88.56 190 ASP A CA 1
ATOM 1519 C C . ASP A 1 190 ? 15.983 -11.320 -20.998 1.00 88.56 190 ASP A C 1
ATOM 1521 O O . ASP A 1 190 ? 17.114 -10.842 -20.882 1.00 88.56 190 ASP A O 1
ATOM 1525 N N . PHE A 1 191 ? 15.066 -11.212 -20.026 1.00 89.31 191 PHE A N 1
ATOM 1526 C CA . PHE A 1 191 ? 15.298 -10.608 -18.712 1.00 89.31 191 PHE A CA 1
ATOM 1527 C C . PHE A 1 191 ? 15.187 -11.634 -17.565 1.00 89.31 191 PHE A C 1
ATOM 1529 O O . PHE A 1 191 ? 14.426 -12.597 -17.676 1.00 89.31 191 PHE A O 1
ATOM 1536 N N . PRO A 1 192 ? 15.905 -11.433 -16.441 1.00 90.00 192 PRO A N 1
ATOM 1537 C CA . PRO A 1 192 ? 16.897 -10.379 -16.205 1.00 90.00 192 PRO A CA 1
ATOM 1538 C C . PRO A 1 192 ? 18.154 -10.532 -17.073 1.00 90.00 192 PRO A C 1
ATOM 1540 O O . PRO A 1 192 ? 18.639 -11.638 -17.303 1.00 90.00 192 PRO A O 1
ATOM 1543 N N . ASN A 1 193 ? 18.698 -9.406 -17.535 1.00 85.56 193 ASN A N 1
ATOM 1544 C CA . ASN A 1 193 ? 19.900 -9.353 -18.358 1.00 85.56 193 ASN A CA 1
ATOM 1545 C C . ASN A 1 193 ? 21.100 -8.900 -17.516 1.00 85.56 193 ASN A C 1
ATOM 1547 O O . ASN A 1 193 ? 21.165 -7.753 -17.078 1.00 85.56 193 ASN A O 1
ATOM 1551 N N . ASN A 1 194 ? 22.086 -9.780 -17.339 1.00 83.31 194 ASN A N 1
ATOM 1552 C CA . ASN A 1 194 ? 23.265 -9.523 -16.502 1.00 83.31 194 ASN A CA 1
ATOM 1553 C C . ASN A 1 194 ? 24.157 -8.360 -16.984 1.00 83.31 194 ASN A C 1
ATOM 1555 O O . ASN A 1 194 ? 25.039 -7.936 -16.243 1.00 83.31 194 ASN A O 1
ATOM 1559 N N . ALA A 1 195 ? 23.964 -7.853 -18.206 1.00 84.00 195 ALA A N 1
ATOM 1560 C CA . ALA A 1 195 ? 24.661 -6.669 -18.712 1.00 84.00 195 ALA A CA 1
ATOM 1561 C C . ALA A 1 195 ? 24.013 -5.338 -18.276 1.00 84.00 195 ALA A C 1
ATOM 1563 O O . ALA A 1 195 ? 24.572 -4.273 -18.541 1.00 84.00 195 ALA A O 1
ATOM 1564 N N . LEU A 1 196 ? 22.835 -5.382 -17.647 1.00 84.25 196 LEU A N 1
ATOM 1565 C CA . LEU A 1 196 ? 22.095 -4.214 -17.165 1.00 84.25 196 LEU A CA 1
ATOM 1566 C C . LEU A 1 196 ? 22.204 -4.075 -15.636 1.00 84.25 196 LEU A C 1
ATOM 1568 O O . LEU A 1 196 ? 22.973 -4.772 -14.977 1.00 84.25 196 LEU A O 1
ATOM 1572 N N . GLY A 1 197 ? 21.474 -3.114 -15.066 1.00 86.75 197 GLY A N 1
ATOM 1573 C CA . GLY A 1 197 ? 21.486 -2.870 -13.624 1.00 86.75 197 GLY A CA 1
ATOM 1574 C C . GLY A 1 197 ? 20.741 -3.931 -12.808 1.00 86.75 197 GLY A C 1
ATOM 1575 O O . GLY A 1 197 ? 20.150 -4.856 -13.343 1.00 86.75 197 GLY A O 1
ATOM 1576 N N . GLN A 1 198 ? 20.774 -3.799 -11.485 1.00 90.75 198 GLN A N 1
ATOM 1577 C CA . GLN A 1 198 ? 20.281 -4.823 -10.551 1.00 90.75 198 GLN A CA 1
ATOM 1578 C C . GLN A 1 198 ? 18.896 -4.521 -9.957 1.00 90.75 198 GLN A C 1
ATOM 1580 O O . GLN A 1 198 ? 18.394 -5.301 -9.148 1.00 90.75 198 GLN A O 1
ATOM 1585 N N . CYS A 1 199 ? 18.290 -3.393 -10.326 1.00 92.44 199 CYS A N 1
ATOM 1586 C CA . CYS A 1 199 ? 16.947 -2.996 -9.901 1.00 92.44 199 CYS A CA 1
ATOM 1587 C C . CYS A 1 199 ? 15.942 -3.315 -11.001 1.00 92.44 199 CYS A C 1
ATOM 1589 O O . CYS A 1 199 ? 16.357 -3.604 -12.115 1.00 92.44 199 CYS A O 1
ATOM 1591 N N . PHE A 1 200 ? 14.639 -3.270 -10.730 1.00 94.38 200 PHE A N 1
ATOM 1592 C CA . PHE A 1 200 ? 13.634 -3.642 -11.727 1.00 94.38 200 PHE A CA 1
ATOM 1593 C C . PHE A 1 200 ? 12.556 -2.582 -11.909 1.00 94.38 200 PHE A C 1
ATOM 1595 O O . PHE A 1 200 ? 12.176 -1.865 -10.982 1.00 94.38 200 PHE A O 1
ATOM 1602 N N . ALA A 1 201 ? 12.038 -2.534 -13.131 1.00 95.00 201 ALA A N 1
ATOM 1603 C CA . ALA A 1 201 ? 10.881 -1.747 -13.505 1.00 95.00 201 ALA A CA 1
ATOM 1604 C C . ALA A 1 201 ? 9.874 -2.620 -14.258 1.00 95.00 201 ALA A C 1
ATOM 1606 O O . ALA A 1 201 ? 10.247 -3.499 -15.035 1.00 95.00 201 ALA A O 1
ATOM 1607 N N . MET A 1 202 ? 8.594 -2.346 -14.046 1.00 95.69 202 MET A N 1
ATOM 1608 C CA . MET A 1 202 ? 7.491 -2.865 -14.842 1.00 95.69 202 MET A CA 1
ATOM 1609 C C . MET A 1 202 ? 7.297 -1.981 -16.073 1.00 95.69 202 MET A C 1
ATOM 1611 O O . MET A 1 202 ? 7.121 -0.768 -15.947 1.00 95.69 202 MET A O 1
ATOM 1615 N N . GLN A 1 203 ? 7.263 -2.579 -17.260 1.00 89.62 203 GLN A N 1
ATOM 1616 C CA . GLN A 1 203 ? 6.907 -1.888 -18.494 1.00 89.62 203 GLN A CA 1
ATOM 1617 C C . GLN A 1 203 ? 5.399 -1.639 -18.542 1.00 89.62 203 GLN A C 1
ATOM 1619 O O . GLN A 1 203 ? 4.604 -2.573 -18.476 1.00 89.62 203 GLN A O 1
ATOM 1624 N N . THR A 1 204 ? 4.980 -0.389 -18.725 1.00 88.12 204 THR A N 1
ATOM 1625 C CA . THR A 1 204 ? 3.550 -0.049 -18.810 1.00 88.12 204 THR A CA 1
ATOM 1626 C C . THR A 1 204 ? 3.026 -0.051 -20.249 1.00 88.12 204 THR A C 1
ATOM 1628 O O . THR A 1 204 ? 1.836 -0.273 -20.475 1.00 88.12 204 THR A O 1
ATOM 1631 N N . GLY A 1 205 ? 3.907 0.099 -21.244 1.00 79.19 205 GLY A N 1
ATOM 1632 C CA . GLY A 1 205 ? 3.555 -0.022 -22.663 1.00 79.19 205 GLY A CA 1
ATOM 1633 C C . GLY A 1 205 ? 3.076 -1.424 -23.073 1.00 79.19 205 GLY A C 1
ATOM 1634 O O . GLY A 1 205 ? 2.173 -1.539 -23.901 1.00 79.19 205 GLY A O 1
ATOM 1635 N N . SER A 1 206 ? 3.615 -2.486 -22.459 1.00 84.62 206 SER A N 1
ATOM 1636 C CA . SER A 1 206 ? 3.137 -3.864 -22.657 1.00 84.62 206 SER A CA 1
ATOM 1637 C C . SER A 1 206 ? 1.806 -4.075 -21.930 1.00 84.62 206 SER A C 1
ATOM 1639 O O . SER A 1 206 ? 1.617 -3.605 -20.806 1.00 84.62 206 SER A O 1
ATOM 1641 N N . ILE A 1 207 ? 0.869 -4.799 -22.553 1.00 84.94 207 ILE A N 1
ATOM 1642 C CA . ILE A 1 207 ? -0.392 -5.200 -21.902 1.00 84.94 207 ILE A CA 1
ATOM 1643 C C . ILE A 1 207 ? -0.117 -6.172 -20.750 1.00 84.94 207 ILE A C 1
ATOM 1645 O O . ILE A 1 207 ? -0.833 -6.141 -19.754 1.00 84.94 207 ILE A O 1
ATOM 1649 N N . ALA A 1 208 ? 0.940 -6.979 -20.860 1.00 89.31 208 ALA A N 1
ATOM 1650 C CA . ALA A 1 208 ? 1.303 -7.977 -19.862 1.00 89.31 208 ALA A CA 1
ATOM 1651 C C . ALA A 1 208 ? 2.001 -7.387 -18.622 1.00 89.31 208 ALA A C 1
ATOM 1653 O O . ALA A 1 208 ? 2.128 -8.081 -17.616 1.00 89.31 208 ALA A O 1
ATOM 1654 N N . GLY A 1 209 ? 2.445 -6.123 -18.657 1.00 92.00 209 GLY A N 1
ATOM 1655 C CA . GLY A 1 209 ? 3.130 -5.505 -17.515 1.00 92.00 209 GLY A CA 1
ATOM 1656 C C . GLY A 1 209 ? 4.432 -6.219 -17.148 1.00 92.00 209 GLY A C 1
ATOM 1657 O O . GLY A 1 209 ? 4.684 -6.473 -15.972 1.00 92.00 209 GLY A O 1
ATOM 1658 N N . GLU A 1 210 ? 5.208 -6.626 -18.152 1.00 96.62 210 GLU A N 1
ATOM 1659 C CA . GLU A 1 210 ? 6.429 -7.413 -17.966 1.00 96.62 210 GLU A CA 1
ATOM 1660 C C . GLU A 1 210 ? 7.557 -6.594 -17.324 1.00 96.62 210 GLU A C 1
ATOM 1662 O O . GLU A 1 210 ? 7.626 -5.370 -17.462 1.00 96.62 210 GLU A O 1
ATOM 1667 N N . TRP A 1 211 ? 8.452 -7.269 -16.608 1.00 96.50 211 TRP A N 1
ATOM 1668 C CA . TRP A 1 211 ? 9.510 -6.640 -15.825 1.00 96.50 211 TRP A CA 1
ATOM 1669 C C . TRP A 1 211 ? 10.859 -6.715 -16.532 1.00 96.50 211 TRP A C 1
ATOM 1671 O O . TRP A 1 211 ? 11.229 -7.746 -17.097 1.00 96.50 211 TRP A O 1
ATOM 1681 N N . VAL A 1 212 ? 11.626 -5.635 -16.428 1.00 92.50 212 VAL A N 1
ATOM 1682 C CA . VAL A 1 212 ? 12.990 -5.508 -16.950 1.00 92.50 212 VAL A CA 1
ATOM 1683 C C . VAL A 1 212 ? 13.919 -5.019 -15.846 1.00 92.50 212 VAL A C 1
ATOM 1685 O O . VAL A 1 212 ? 13.496 -4.248 -14.983 1.00 92.50 212 VAL A O 1
ATOM 1688 N N . ASN A 1 213 ? 15.183 -5.447 -15.857 1.00 91.56 213 ASN A N 1
ATOM 1689 C CA . ASN A 1 213 ? 16.177 -4.919 -14.934 1.00 91.56 213 ASN A CA 1
ATOM 1690 C C . ASN A 1 213 ? 16.801 -3.621 -15.474 1.00 91.56 213 ASN A C 1
ATOM 1692 O O . ASN A 1 213 ? 17.106 -3.495 -16.660 1.00 91.56 213 ASN A O 1
ATOM 1696 N N . VAL A 1 214 ? 16.962 -2.642 -14.588 1.00 88.81 214 VAL A N 1
ATOM 1697 C CA . VAL A 1 214 ? 17.353 -1.253 -14.844 1.00 88.81 214 VAL A CA 1
ATOM 1698 C C . VAL A 1 214 ? 18.473 -0.823 -13.896 1.00 88.81 214 VAL A C 1
ATOM 1700 O O . VAL A 1 214 ? 18.721 -1.432 -12.850 1.00 88.81 214 VAL A O 1
ATOM 1703 N N . ILE A 1 215 ? 19.166 0.257 -14.253 1.00 87.44 215 ILE A N 1
ATOM 1704 C CA . ILE A 1 215 ? 20.208 0.856 -13.413 1.00 87.44 215 ILE A CA 1
ATOM 1705 C C . ILE A 1 215 ? 19.551 1.541 -12.209 1.00 87.44 215 ILE A C 1
ATOM 1707 O O . ILE A 1 215 ? 18.831 2.519 -12.364 1.00 87.44 215 ILE A O 1
ATOM 1711 N N . CYS A 1 216 ? 19.853 1.068 -10.997 1.00 83.50 216 CYS A N 1
ATOM 1712 C CA . CYS A 1 216 ? 19.236 1.526 -9.742 1.00 83.50 216 CYS A CA 1
ATOM 1713 C C . CYS A 1 216 ? 19.295 3.046 -9.492 1.00 83.50 216 CYS A C 1
ATOM 1715 O O . CYS A 1 216 ? 18.448 3.608 -8.796 1.00 83.50 216 CYS A O 1
ATOM 1717 N N . GLY A 1 217 ? 20.332 3.708 -10.013 1.00 76.44 217 GLY A N 1
ATOM 1718 C CA . GLY A 1 217 ? 20.582 5.138 -9.826 1.00 76.44 217 GLY A CA 1
ATOM 1719 C C . GLY A 1 217 ? 20.045 6.045 -10.933 1.00 76.44 217 GLY A C 1
ATOM 1720 O O . GLY A 1 217 ? 20.311 7.242 -10.881 1.00 76.44 217 GLY A O 1
ATOM 1721 N N . GLN A 1 218 ? 19.348 5.511 -11.937 1.00 70.06 218 GLN A N 1
ATOM 1722 C CA . GLN A 1 218 ? 18.749 6.319 -13.002 1.00 70.06 218 GLN A CA 1
ATOM 1723 C C . GLN A 1 218 ? 17.285 6.656 -12.691 1.00 70.06 218 GLN A C 1
ATOM 1725 O O . GLN A 1 218 ? 16.609 5.918 -11.973 1.00 70.06 218 GLN A O 1
ATOM 1730 N N . THR A 1 219 ? 16.850 7.810 -13.198 1.00 57.16 219 THR A N 1
ATOM 1731 C CA . THR A 1 219 ? 15.492 8.381 -13.113 1.00 57.16 219 THR A CA 1
ATOM 1732 C C . THR A 1 219 ? 14.800 8.337 -14.460 1.00 57.16 219 THR A C 1
ATOM 1734 O O . THR A 1 219 ? 15.528 8.588 -15.449 1.00 57.16 219 THR A O 1
#

Secondary structure (DSSP, 8-state):
-HHHHHHHHHHHHHH-SS-TT-PEE-SEEE-SS-EEETT--------BS-GGGG----SS-EEEEE-TTT--EEEEEGGG--S--B-------TTS-TTTTSEEPTTSS-EE----S---HHHHHHHHHTTT--SPP--SHHHHHHHHHHHHHTT--S-EEEEEEEESTTS-EEEETT--------BPTT-S-TTS-SEEEE-SSSTT--EEEE-TT--

pLDDT: mean 79.35, std 16.31, range [40.0, 97.5]

Foldseek 3Di:
DVVVVVVVVVCCVVCPPVCLWAFAFAQWFDPQPDIAGPVRDDCPDAFAPDPVQGGDPDPFGKTWTQTPPPRHIDIDTPVVDDDHHYDDDDPDDPPCDCANPFPDQPPDSDTHDDDPDDDFQVVQQVVQVVVVHGFADDQDQSVLQVNLVVCVVVVNQAWAWGQWFFDDPQRDDIAGPVRDDPNDAFADPCPPPPVAAGTKTFHSNDSSRHMYHHHRHDD

InterPro domains:
  IPR001304 C-type lectin-like [PF00059] (17-90)
  IPR001304 C-type lectin-like [PF00059] (118-217)
  IPR001304 C-type lectin-like [PS50041] (107-219)
  IPR001304 C-type lectin-like [SM00034] (99-217)
  IPR016186 C-type lectin-like/link domain superfamily [G3DSA:3.10.100.10] (4-92)
  IPR016186 C-type lectin-like/link domain superfamily [G3DSA:3.10.100.10] (93-219)
  IPR016187 C-type lectin fold [SSF56436] (19-90)
  IPR016187 C-type lectin fold [SSF56436] (108-218)
  IPR050976 Snake venom C-type lectin-like [PTHR22991] (20-218)

Sequence (219 aa):
YAFQQNADFKRLAYTGPTDKNRGYWIGLRCDGKKFYWDDGTSVDYTNFADLTMAFNSSTEEFRFYVNSTDAKWYTQLASAWTDRGYVCQKNYRPDYSICEEYEVVPSTKTCVSIYTTSKTTTDGEKTCVNTGGHLAAIHDNTVNDYIRRSAISRNLKDGVLIGLTQNGNNGSALNWNDKTSVDYTNFARDFPNNALGQCFAMQTGSIAGEWVNVICGQT

Organism: NCBI:txid1317129

Radius of gyration: 28.79 Å; chains: 1; bounding box: 64×48×67 Å